Protein AF-A0A068QYF2-F1 (afdb_monomer_lite)

Foldseek 3Di:
DVPVVVVLLVVLLVLLLVLLQLLLQQQQDDDDVLLSLLVSLVLVLCLQPPLVVSLVVLVVSLVVSLVSNQVSNPPGHCALVNLLCVVPDDPVNVVVSVVPTDPVSVVSSVSSVVSSVSNNPNHDHDDPVSSVVSVVSNCCSFQVQLVVVCVVVVVPDPVSNVPGVNSSVVRVVNSVVSVVVNVVVVVVVVVVVPDDPPDDFPADPDPDGDGDDDD

pLDDT: mean 86.35, std 13.21, range [41.22, 98.0]

Organism: NCBI:txid351671

Secondary structure (DSSP, 8-state):
-HHHHHHHHHHHHHHHHHHHHHHHHHTTS---HHHHHHHHHHHHHHHHH-HHHHHHHHHHHHHHHHHHHHHHHHT-S--HHHHHHHHH--HHHHHHHHHTS-HHHHHHHHHHHHHHHHHHT------HHHHHHHHHHHHHHHHHHHHHH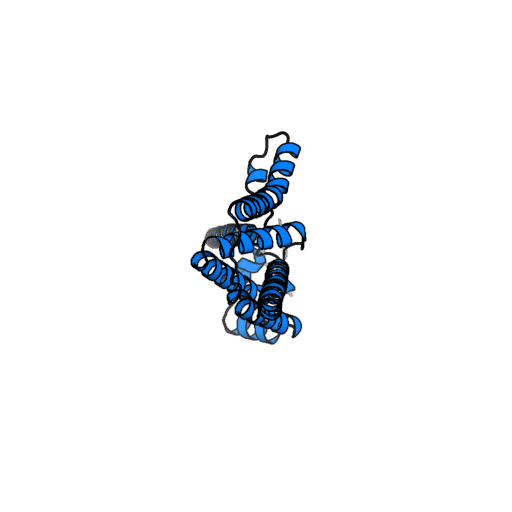HHHTTT--GGGGTS---HHHHHHHHHHHHHHHHHHHHHHHHHHTTSPP--------SSS-------

Structure (mmCIF, N/CA/C/O backbone):
data_AF-A0A068QYF2-F1
#
_entry.id   AF-A0A068QYF2-F1
#
loop_
_atom_site.group_PDB
_atom_site.id
_atom_site.type_symbol
_atom_site.label_atom_id
_atom_site.label_alt_id
_atom_site.label_comp_id
_atom_site.label_asym_id
_atom_site.label_entity_id
_atom_site.label_seq_id
_atom_site.pdbx_PDB_ins_code
_atom_site.Cartn_x
_atom_site.Cartn_y
_atom_site.Cartn_z
_atom_site.occupancy
_atom_site.B_iso_or_equiv
_atom_site.auth_seq_id
_atom_site.auth_comp_id
_atom_site.auth_asym_id
_atom_site.auth_atom_id
_atom_site.pdbx_PDB_model_num
ATOM 1 N N . MET A 1 1 ? -22.421 -12.493 27.082 1.00 49.09 1 MET A N 1
ATOM 2 C CA . MET A 1 1 ? -22.425 -11.817 25.757 1.00 49.09 1 MET A CA 1
ATOM 3 C C . MET A 1 1 ? -21.181 -10.953 25.475 1.00 49.09 1 MET A C 1
ATOM 5 O O . MET A 1 1 ? -20.753 -10.906 24.331 1.00 49.09 1 MET A O 1
ATOM 9 N N . SER A 1 2 ? -20.550 -10.327 26.484 1.00 57.59 2 SER A N 1
ATOM 10 C CA . SER A 1 2 ? -19.373 -9.439 26.318 1.00 57.59 2 SER A CA 1
ATOM 11 C C . SER A 1 2 ? -18.092 -10.120 25.783 1.00 57.59 2 SER A C 1
ATOM 13 O O . SER A 1 2 ? -17.406 -9.562 24.927 1.00 57.59 2 SER A O 1
ATOM 15 N N . TRP A 1 3 ? -17.789 -11.353 26.211 1.00 41.22 3 TRP A N 1
ATOM 16 C CA . TRP A 1 3 ? -16.535 -12.037 25.851 1.00 41.22 3 TRP A CA 1
ATOM 17 C C . TRP A 1 3 ? -16.435 -12.402 24.358 1.00 41.22 3 TRP A C 1
ATOM 19 O O . TRP A 1 3 ? -15.441 -12.075 23.715 1.00 41.22 3 TRP A O 1
ATOM 29 N N . LEU A 1 4 ? -17.494 -12.978 23.772 1.00 52.56 4 LEU A N 1
ATOM 30 C CA . LEU A 1 4 ? -17.539 -13.336 22.344 1.00 52.56 4 LEU A CA 1
ATOM 31 C C . LEU A 1 4 ? -17.456 -12.104 21.426 1.00 52.56 4 LEU A C 1
ATOM 33 O O . LEU A 1 4 ? -16.778 -12.135 20.400 1.00 52.56 4 LEU A O 1
ATOM 37 N N . TYR A 1 5 ? -18.098 -10.995 21.812 1.00 59.47 5 TYR A N 1
ATOM 38 C CA . TYR A 1 5 ? -18.048 -9.743 21.053 1.00 59.47 5 TYR A CA 1
ATOM 39 C C . TYR A 1 5 ? -16.652 -9.103 21.095 1.00 59.47 5 TYR A C 1
ATOM 41 O O . TYR A 1 5 ? -16.130 -8.670 20.066 1.00 59.47 5 TYR A O 1
ATOM 49 N N . LYS A 1 6 ? -16.010 -9.110 22.272 1.00 59.41 6 LYS A N 1
ATOM 50 C CA . LYS A 1 6 ? -14.630 -8.640 22.458 1.00 59.41 6 LYS A CA 1
ATOM 51 C C . LYS A 1 6 ? -13.633 -9.469 21.635 1.00 59.41 6 LYS A C 1
ATOM 53 O O . LYS A 1 6 ? -12.769 -8.889 20.981 1.00 59.41 6 LYS A O 1
ATOM 58 N N . ASN A 1 7 ? -13.796 -10.794 21.602 1.00 69.12 7 ASN A N 1
ATOM 59 C CA . ASN A 1 7 ? -12.914 -11.695 20.853 1.00 69.12 7 ASN A CA 1
ATOM 60 C C . ASN A 1 7 ? -13.057 -11.531 19.328 1.00 69.12 7 ASN A C 1
ATOM 62 O O . ASN A 1 7 ? -12.069 -11.567 18.595 1.00 69.12 7 ASN A O 1
ATOM 66 N N . ARG A 1 8 ? -14.278 -11.262 18.843 1.00 74.88 8 ARG A N 1
ATOM 67 C CA . ARG A 1 8 ? -14.538 -11.003 17.418 1.00 74.88 8 ARG A CA 1
ATOM 68 C C . ARG A 1 8 ? -13.828 -9.745 16.915 1.00 74.88 8 ARG A C 1
ATOM 70 O O . ARG A 1 8 ? -13.231 -9.770 15.842 1.00 74.88 8 ARG A O 1
ATOM 77 N N . ASN A 1 9 ? -13.863 -8.662 17.691 1.00 75.81 9 ASN A N 1
ATOM 78 C CA . ASN A 1 9 ? -13.186 -7.419 17.315 1.00 75.81 9 ASN A CA 1
ATOM 79 C C . ASN A 1 9 ? -11.660 -7.565 17.364 1.00 75.81 9 ASN A C 1
ATOM 81 O O . ASN A 1 9 ? -10.984 -7.067 16.469 1.00 75.81 9 ASN A O 1
ATOM 85 N N . LEU A 1 10 ? -11.128 -8.305 18.345 1.00 84.12 10 LEU A N 1
ATOM 86 C CA . LEU A 1 10 ? -9.700 -8.619 18.418 1.00 84.12 10 LEU A CA 1
ATOM 87 C C . LEU A 1 10 ? -9.224 -9.393 17.180 1.00 84.12 10 LEU A C 1
ATOM 89 O O . LEU A 1 10 ? -8.228 -9.017 16.567 1.00 84.12 10 LEU A O 1
ATOM 93 N N . SER A 1 11 ? -9.976 -10.414 16.765 1.00 88.44 11 SER A N 1
ATOM 94 C CA . SER A 1 11 ? -9.695 -11.158 15.533 1.00 88.44 11 SER A CA 1
ATOM 95 C C . SER A 1 11 ? -9.702 -10.245 14.299 1.00 88.44 11 SER A C 1
ATOM 97 O O . SER A 1 11 ? -8.775 -10.302 13.496 1.00 88.44 11 SER A O 1
ATOM 99 N N . CYS A 1 12 ? -10.671 -9.330 14.183 1.00 91.12 12 CYS A N 1
ATOM 100 C CA . CYS A 1 12 ? -10.722 -8.385 13.062 1.00 91.12 12 CYS A CA 1
ATOM 101 C C . CYS A 1 12 ? -9.543 -7.394 13.055 1.00 91.12 12 CYS A C 1
ATOM 103 O O . CYS A 1 12 ? -9.078 -7.019 11.981 1.00 91.12 12 CYS A O 1
ATOM 105 N N . PHE A 1 13 ? -9.035 -6.980 14.223 1.00 93.69 13 PHE A N 1
ATOM 106 C CA . PHE A 1 13 ? -7.833 -6.142 14.305 1.00 93.69 13 PHE A CA 1
ATOM 107 C C . PHE A 1 13 ? -6.590 -6.872 13.811 1.00 93.69 13 PHE A C 1
ATOM 109 O O . PHE A 1 13 ? -5.822 -6.306 13.038 1.00 93.69 13 PHE A O 1
ATOM 116 N N . ILE A 1 14 ? -6.423 -8.130 14.218 1.00 95.19 14 ILE A N 1
ATOM 117 C CA . ILE A 1 14 ? -5.311 -8.974 13.773 1.00 95.19 14 ILE A CA 1
ATOM 118 C C . ILE A 1 14 ? -5.377 -9.162 12.254 1.00 95.19 14 ILE A C 1
ATOM 120 O O . ILE A 1 14 ? -4.386 -8.940 11.563 1.00 95.19 14 ILE A O 1
ATOM 124 N N . VAL A 1 15 ? -6.558 -9.490 11.724 1.00 96.75 15 VAL A N 1
ATOM 125 C CA . VAL A 1 15 ? -6.792 -9.625 10.279 1.00 96.75 15 VAL A CA 1
ATOM 126 C C . VAL A 1 15 ? -6.436 -8.339 9.533 1.00 96.75 15 VAL A C 1
ATOM 128 O O . VAL A 1 15 ? -5.721 -8.397 8.537 1.00 96.75 15 VAL A O 1
ATOM 131 N N . LEU A 1 16 ? -6.900 -7.180 10.012 1.00 97.19 16 LEU A N 1
ATOM 132 C CA . LEU A 1 16 ? -6.604 -5.894 9.380 1.00 97.19 16 LEU A CA 1
ATOM 133 C C . LEU A 1 16 ? -5.098 -5.595 9.386 1.00 97.19 16 LEU A C 1
ATOM 135 O O . LEU A 1 16 ? -4.570 -5.123 8.383 1.00 97.19 16 LEU A O 1
ATOM 139 N N . PHE A 1 17 ? -4.402 -5.883 10.487 1.00 97.12 17 PHE A N 1
ATOM 140 C CA . PHE A 1 17 ? -2.957 -5.688 10.569 1.00 97.12 17 PHE A CA 1
ATOM 141 C C . PHE A 1 17 ? -2.213 -6.563 9.552 1.00 97.12 17 PHE A C 1
ATOM 143 O O . PHE A 1 17 ? -1.388 -6.052 8.796 1.00 97.12 17 PHE A O 1
ATOM 150 N N . PHE A 1 18 ? -2.542 -7.857 9.480 1.00 97.50 18 PHE A N 1
ATOM 151 C CA . PHE A 1 18 ? -1.934 -8.769 8.507 1.00 97.50 18 PHE A CA 1
ATOM 152 C C . PHE A 1 18 ? -2.253 -8.390 7.059 1.00 97.50 18 PHE A C 1
ATOM 154 O O . PHE A 1 18 ? -1.376 -8.490 6.206 1.00 97.50 18 PHE A O 1
ATOM 161 N N . LEU A 1 19 ? -3.467 -7.911 6.780 1.00 98.00 19 LEU A N 1
ATOM 162 C CA . LEU A 1 19 ? -3.834 -7.410 5.457 1.00 98.00 19 LEU A CA 1
ATOM 163 C C . LEU A 1 19 ? -2.932 -6.244 5.035 1.00 98.00 19 LEU A C 1
ATOM 165 O O . LEU A 1 19 ? -2.332 -6.290 3.967 1.00 98.00 19 LEU A O 1
ATOM 169 N N . ILE A 1 20 ? -2.799 -5.226 5.888 1.00 97.19 20 ILE A N 1
ATOM 170 C CA . ILE A 1 20 ? -1.974 -4.042 5.601 1.00 97.19 20 ILE A CA 1
ATOM 171 C C . ILE A 1 20 ? -0.501 -4.429 5.460 1.00 97.19 20 ILE A C 1
ATOM 173 O O . ILE A 1 20 ? 0.179 -3.946 4.556 1.00 97.19 20 ILE A O 1
ATOM 177 N N . PHE A 1 21 ? -0.020 -5.337 6.311 1.00 97.12 21 PHE A N 1
ATOM 178 C CA . PHE A 1 21 ? 1.328 -5.888 6.224 1.00 97.12 21 PHE A CA 1
ATOM 179 C C . PHE A 1 21 ? 1.585 -6.578 4.875 1.00 97.12 21 PHE A C 1
ATOM 181 O O . PHE A 1 21 ? 2.616 -6.332 4.246 1.00 97.12 21 PHE A O 1
ATOM 188 N N . LEU A 1 22 ? 0.654 -7.420 4.411 1.00 96.88 22 LEU A N 1
ATOM 189 C CA . LEU A 1 22 ? 0.779 -8.086 3.114 1.00 96.88 22 LEU A CA 1
ATOM 190 C C . LEU A 1 22 ? 0.730 -7.093 1.960 1.00 96.88 22 LEU A C 1
A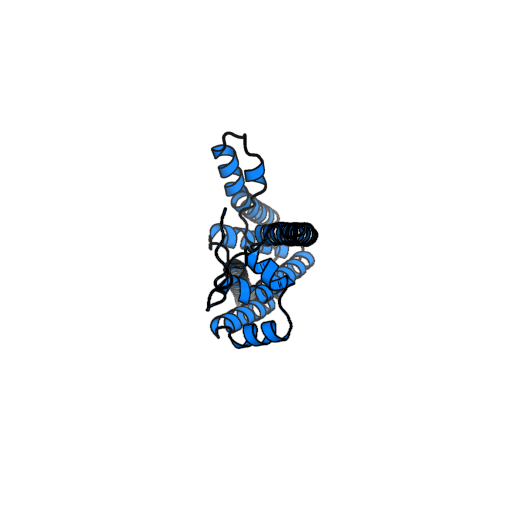TOM 192 O O . LEU A 1 22 ? 1.560 -7.205 1.063 1.00 96.88 22 LEU A O 1
ATOM 196 N N . ILE A 1 23 ? -0.177 -6.112 1.996 1.00 96.75 23 ILE A N 1
ATOM 197 C CA . ILE A 1 23 ? -0.245 -5.060 0.974 1.00 96.75 23 ILE A CA 1
ATOM 198 C C . ILE A 1 23 ? 1.103 -4.338 0.892 1.00 96.75 23 ILE A C 1
ATOM 200 O O . ILE A 1 23 ? 1.693 -4.302 -0.180 1.00 96.75 23 ILE A O 1
ATOM 204 N N . HIS A 1 24 ? 1.656 -3.871 2.016 1.00 95.19 24 HIS A N 1
ATOM 205 C CA . HIS A 1 24 ? 2.969 -3.214 2.051 1.00 95.19 24 HIS A CA 1
ATOM 206 C C . HIS A 1 24 ? 4.077 -4.055 1.412 1.00 95.19 24 HIS A C 1
ATOM 208 O O . HIS A 1 24 ? 4.878 -3.537 0.635 1.00 95.19 24 HIS A O 1
ATOM 214 N N . LYS A 1 25 ? 4.121 -5.352 1.734 1.00 94.12 25 LYS A N 1
ATOM 215 C CA . LYS A 1 25 ? 5.091 -6.281 1.149 1.00 94.12 25 LYS A CA 1
ATOM 216 C C . LYS A 1 25 ? 4.886 -6.425 -0.363 1.00 94.12 25 LYS A C 1
ATOM 218 O O . LYS A 1 25 ? 5.857 -6.438 -1.109 1.00 94.12 25 LYS A O 1
ATOM 223 N N . CYS A 1 26 ? 3.636 -6.526 -0.808 1.00 95.31 26 CYS A N 1
ATOM 224 C CA . CYS A 1 26 ? 3.287 -6.751 -2.209 1.00 95.31 26 CYS A CA 1
ATOM 225 C C . CYS A 1 26 ? 3.417 -5.506 -3.082 1.00 95.31 26 CYS A C 1
ATOM 227 O O . CYS A 1 26 ? 3.469 -5.656 -4.291 1.00 95.31 26 CYS A O 1
ATOM 229 N N . LEU A 1 27 ? 3.506 -4.303 -2.512 1.00 94.75 27 LEU A N 1
ATOM 230 C CA . LEU A 1 27 ? 3.830 -3.090 -3.271 1.00 94.75 27 LEU A CA 1
ATOM 231 C C . LEU A 1 27 ? 5.315 -3.019 -3.678 1.00 94.75 27 LEU A C 1
ATOM 233 O O . LEU A 1 27 ? 5.691 -2.128 -4.431 1.00 94.75 27 LEU A O 1
ATOM 237 N N . GLY A 1 28 ? 6.162 -3.940 -3.200 1.00 92.50 28 GLY A N 1
ATOM 238 C CA . GLY A 1 28 ? 7.551 -4.070 -3.651 1.00 92.50 28 GLY A CA 1
ATOM 239 C C . GLY A 1 28 ? 8.536 -3.068 -3.037 1.00 92.50 28 GLY A C 1
ATOM 240 O O . GLY A 1 28 ? 9.690 -2.994 -3.457 1.00 92.50 28 GLY A O 1
ATOM 241 N N . TYR A 1 29 ? 8.106 -2.310 -2.025 1.00 91.25 29 TYR A N 1
ATOM 242 C CA . TYR A 1 29 ? 8.962 -1.400 -1.259 1.00 91.25 29 TYR A CA 1
ATOM 243 C C . TYR A 1 29 ? 9.659 -2.106 -0.093 1.00 91.25 29 TYR A C 1
ATOM 245 O O . TYR A 1 29 ? 9.224 -3.152 0.394 1.00 91.25 29 TYR A O 1
ATOM 253 N N . GLN A 1 30 ? 10.714 -1.479 0.437 1.00 89.38 30 GLN A N 1
ATOM 254 C CA . GLN A 1 30 ? 11.340 -1.941 1.672 1.00 89.38 30 GLN A CA 1
ATOM 255 C C . GLN A 1 30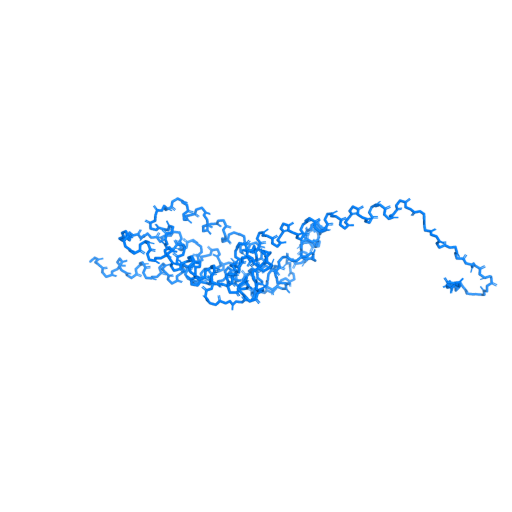 ? 10.329 -1.908 2.828 1.00 89.38 30 GLN A C 1
ATOM 257 O O . GLN A 1 30 ? 9.818 -0.851 3.206 1.00 89.38 30 GLN A O 1
ATOM 262 N N . LEU A 1 31 ? 10.083 -3.072 3.428 1.00 88.94 31 LEU A N 1
ATOM 263 C CA . LEU A 1 31 ? 9.140 -3.214 4.528 1.00 88.94 31 LEU A CA 1
ATOM 264 C C . LEU A 1 31 ? 9.656 -2.497 5.783 1.00 88.94 31 LEU A C 1
ATOM 266 O O . LEU A 1 31 ? 10.583 -2.961 6.448 1.00 88.94 31 LEU A O 1
ATOM 270 N N . LYS A 1 32 ? 9.010 -1.388 6.146 1.00 90.06 32 LYS A N 1
ATOM 271 C CA . LYS A 1 32 ? 9.239 -0.694 7.418 1.00 90.06 32 LYS A CA 1
ATOM 272 C C . LYS A 1 32 ? 7.977 -0.775 8.266 1.00 90.06 32 LYS A C 1
ATOM 274 O O . LYS A 1 32 ? 6.944 -0.213 7.907 1.00 90.06 32 LYS A O 1
ATOM 279 N N . LEU A 1 33 ? 8.068 -1.440 9.420 1.00 90.75 33 LEU A N 1
ATOM 280 C CA . LEU A 1 33 ? 6.915 -1.656 10.305 1.00 90.75 33 LEU A CA 1
ATOM 281 C C . LEU A 1 33 ? 6.259 -0.351 10.765 1.00 90.75 33 LEU A C 1
ATOM 283 O O . LEU A 1 33 ? 5.053 -0.327 10.979 1.00 90.75 33 LEU A O 1
ATOM 287 N N . ILE A 1 34 ? 7.019 0.744 10.870 1.00 90.19 34 ILE A N 1
ATOM 288 C CA . ILE A 1 34 ? 6.469 2.057 11.227 1.00 90.19 34 ILE A CA 1
ATOM 289 C C . ILE A 1 34 ? 5.373 2.516 10.252 1.00 90.19 34 ILE A C 1
ATOM 291 O O . ILE A 1 34 ? 4.362 3.054 10.696 1.00 90.19 34 ILE A O 1
ATOM 295 N N . TYR A 1 35 ? 5.523 2.244 8.951 1.00 91.00 35 TYR A N 1
ATOM 296 C CA . TYR A 1 35 ? 4.515 2.582 7.942 1.00 91.00 35 TYR A CA 1
ATOM 297 C C . TYR A 1 35 ? 3.320 1.631 8.002 1.00 91.00 35 TYR A C 1
ATOM 299 O O . TYR A 1 35 ? 2.183 2.086 7.938 1.00 91.00 35 TYR A O 1
ATOM 307 N N . VAL A 1 36 ? 3.558 0.345 8.287 1.00 94.25 36 VAL A N 1
ATOM 308 C CA . VAL A 1 36 ? 2.481 -0.633 8.521 1.00 94.25 36 VAL A CA 1
ATOM 309 C C . VAL A 1 36 ? 1.614 -0.206 9.710 1.00 94.25 36 VAL A C 1
ATOM 311 O O . VAL A 1 36 ? 0.389 -0.182 9.610 1.00 94.25 36 VAL A O 1
ATOM 314 N N . PHE A 1 37 ? 2.231 0.185 10.831 1.00 94.25 37 PHE A N 1
ATOM 315 C CA . PHE A 1 37 ? 1.510 0.696 12.002 1.00 94.25 37 PHE A CA 1
ATOM 316 C C . PHE A 1 37 ? 0.800 2.022 11.718 1.00 94.25 37 PHE A C 1
ATOM 318 O O . PHE A 1 37 ? -0.308 2.232 12.214 1.00 94.25 37 PHE A O 1
ATOM 325 N N . SER A 1 38 ? 1.408 2.894 10.913 1.00 93.56 38 SER A N 1
ATOM 326 C CA . SER A 1 38 ? 0.806 4.154 10.478 1.00 93.56 38 SER A CA 1
ATOM 327 C C . SER A 1 38 ? -0.480 3.918 9.683 1.00 93.56 38 SER A C 1
ATOM 329 O O . SER A 1 38 ? -1.552 4.380 10.083 1.00 93.56 38 SER A O 1
ATOM 331 N N . ALA A 1 39 ? -0.402 3.114 8.620 1.00 94.69 39 ALA A N 1
ATOM 332 C CA . ALA A 1 39 ? -1.548 2.734 7.805 1.00 94.69 39 ALA A CA 1
ATOM 333 C C . ALA A 1 39 ? -2.607 2.002 8.642 1.00 94.69 39 ALA A C 1
ATOM 335 O O . ALA A 1 39 ? -3.796 2.302 8.545 1.00 94.69 39 ALA A O 1
ATOM 336 N N . PHE A 1 40 ? -2.196 1.108 9.545 1.00 96.00 40 PHE A N 1
ATOM 337 C CA . PHE A 1 40 ? -3.112 0.443 10.471 1.00 96.00 40 PHE A CA 1
ATOM 338 C C . PHE A 1 40 ? -3.879 1.440 11.349 1.00 96.00 40 PHE A C 1
ATOM 340 O O . PHE A 1 40 ? -5.109 1.378 11.420 1.00 96.00 40 PHE A O 1
ATOM 347 N N . ALA A 1 41 ? -3.191 2.405 11.962 1.00 95.31 41 ALA A N 1
ATOM 348 C CA . ALA A 1 41 ? -3.829 3.450 12.759 1.00 95.31 41 ALA A CA 1
ATOM 349 C C . ALA A 1 41 ? -4.784 4.319 11.925 1.00 95.31 41 ALA A C 1
ATOM 351 O O . ALA A 1 41 ? -5.875 4.653 12.397 1.00 95.31 41 ALA A O 1
ATOM 352 N N . PHE A 1 42 ? -4.423 4.621 10.677 1.00 95.62 42 PHE A N 1
ATOM 353 C CA . PHE A 1 42 ? -5.279 5.344 9.739 1.00 95.62 42 PHE A CA 1
ATOM 354 C C . PHE A 1 42 ? -6.560 4.577 9.405 1.00 95.62 42 PHE A C 1
ATOM 356 O O . PHE A 1 42 ? -7.658 5.122 9.523 1.00 95.62 42 PHE A O 1
ATOM 363 N N . PHE A 1 43 ? -6.457 3.292 9.069 1.00 95.88 43 PHE A N 1
ATOM 364 C CA . PHE A 1 43 ? -7.625 2.462 8.779 1.00 95.88 43 PHE A CA 1
ATOM 365 C C . PHE A 1 43 ? -8.535 2.283 9.997 1.00 95.88 43 PHE A C 1
ATOM 367 O O . PHE A 1 43 ? -9.758 2.300 9.850 1.00 95.88 43 PHE A O 1
ATOM 374 N N . LEU A 1 44 ? -7.976 2.183 11.207 1.00 95.50 44 LEU A N 1
ATOM 375 C CA . LEU A 1 44 ? -8.764 2.215 12.441 1.00 95.50 44 LEU A CA 1
ATOM 376 C C . LEU A 1 44 ? -9.462 3.564 12.638 1.00 95.50 44 LEU A C 1
ATOM 378 O O . LEU A 1 44 ? -10.646 3.613 12.975 1.00 95.50 44 LEU A O 1
ATOM 382 N N . PHE A 1 45 ? -8.765 4.672 12.402 1.00 95.75 45 PHE A N 1
ATOM 383 C CA . PHE A 1 45 ? -9.371 5.998 12.465 1.00 95.75 45 PHE A CA 1
ATOM 384 C C . PHE A 1 45 ? -10.545 6.128 11.481 1.00 95.75 45 PHE A C 1
ATOM 386 O O . PHE A 1 45 ? -11.626 6.587 11.869 1.00 95.75 45 PHE A O 1
ATOM 393 N N . LEU A 1 46 ? -10.373 5.666 10.240 1.00 95.69 46 LEU A N 1
ATOM 394 C CA . LEU A 1 46 ? -11.423 5.660 9.224 1.00 95.69 46 LEU A CA 1
ATOM 395 C C . LEU A 1 46 ? -12.599 4.773 9.627 1.00 95.69 46 LEU A C 1
ATOM 397 O O . LEU A 1 46 ? -13.739 5.230 9.574 1.00 95.69 46 LEU A O 1
ATOM 401 N N . ALA A 1 47 ? -12.343 3.546 10.087 1.00 94.62 47 ALA A N 1
ATOM 402 C CA . ALA A 1 47 ? -13.390 2.619 10.512 1.00 94.62 47 ALA A CA 1
ATOM 403 C C . ALA A 1 47 ? -14.245 3.193 11.654 1.00 94.62 47 ALA A C 1
ATOM 405 O O . ALA A 1 47 ? -15.455 2.978 11.675 1.00 94.62 47 ALA A O 1
ATOM 406 N N . ALA A 1 48 ? -13.639 3.964 12.563 1.00 93.12 48 ALA A N 1
ATOM 407 C CA . ALA A 1 48 ? -14.341 4.629 13.659 1.00 93.12 48 ALA A CA 1
ATOM 408 C C . ALA A 1 48 ? -15.021 5.955 13.266 1.00 93.12 48 ALA A C 1
ATOM 410 O O . ALA A 1 48 ? -15.847 6.466 14.031 1.00 93.12 48 ALA A O 1
ATOM 411 N N . THR A 1 49 ? -14.651 6.559 12.136 1.00 93.56 49 THR A N 1
ATOM 412 C CA . THR A 1 49 ? -15.150 7.876 11.699 1.00 93.56 49 THR A CA 1
ATOM 413 C C . THR A 1 49 ? -16.217 7.743 10.623 1.00 93.56 49 THR A C 1
ATOM 415 O O . THR A 1 49 ? -17.316 8.263 10.786 1.00 93.56 49 THR A O 1
ATOM 418 N N . SER A 1 50 ? -15.919 7.020 9.546 1.00 94.94 50 SER A N 1
ATOM 419 C CA . SER A 1 50 ? -16.834 6.782 8.436 1.00 94.94 50 SER A CA 1
ATOM 420 C C . SER A 1 50 ? -16.626 5.380 7.879 1.00 94.94 50 SER A C 1
ATOM 422 O O . SER A 1 50 ? -15.684 5.110 7.131 1.00 94.94 50 SER A O 1
ATOM 424 N N . LYS A 1 51 ? -17.566 4.484 8.200 1.00 93.31 51 LYS A N 1
ATOM 425 C CA . LYS A 1 51 ? -17.527 3.097 7.727 1.00 93.31 51 LYS A CA 1
ATOM 426 C C . LYS A 1 51 ? -17.534 3.007 6.196 1.00 93.31 51 LYS A C 1
ATOM 428 O O . LYS A 1 51 ? -16.881 2.128 5.650 1.00 93.31 51 LYS A O 1
ATOM 433 N N . ARG A 1 52 ? -18.217 3.927 5.502 1.00 95.56 52 ARG A N 1
ATOM 434 C CA . ARG A 1 52 ? -18.266 3.963 4.028 1.00 95.56 52 ARG A CA 1
ATOM 435 C C . ARG A 1 52 ? -16.889 4.236 3.419 1.00 95.56 52 ARG A C 1
ATOM 437 O O . ARG A 1 52 ? -16.460 3.484 2.553 1.00 95.56 52 ARG A O 1
ATOM 444 N N . ILE A 1 53 ? -16.187 5.259 3.918 1.00 96.56 53 ILE A N 1
ATOM 445 C CA . ILE A 1 53 ? -14.840 5.619 3.440 1.00 96.56 53 ILE A CA 1
ATOM 446 C C . ILE A 1 53 ? -13.852 4.495 3.749 1.00 96.56 53 ILE A C 1
ATOM 448 O O . ILE A 1 53 ? -13.075 4.108 2.881 1.00 96.56 53 ILE A O 1
ATOM 452 N N . TYR A 1 54 ? -13.928 3.929 4.958 1.00 96.81 54 TYR A N 1
ATOM 453 C CA . TYR A 1 54 ? -13.130 2.764 5.334 1.00 96.81 54 TYR A CA 1
ATOM 454 C C . TYR A 1 54 ? -13.300 1.606 4.346 1.00 96.81 54 TYR A C 1
ATOM 456 O O . TYR A 1 54 ? -12.307 1.088 3.854 1.00 96.81 54 TYR A O 1
ATOM 464 N N . LEU A 1 55 ? -14.543 1.211 4.043 1.00 96.81 55 LEU A N 1
ATOM 465 C CA . LEU A 1 55 ? -14.812 0.092 3.138 1.00 96.81 55 LEU A CA 1
ATOM 466 C C . LEU A 1 55 ? -14.287 0.371 1.729 1.00 96.81 55 LEU A C 1
ATOM 468 O O . LEU A 1 55 ? -13.617 -0.485 1.161 1.00 96.81 55 LEU A O 1
ATOM 472 N N . PHE A 1 56 ? -14.554 1.563 1.192 1.00 97.75 56 PHE A N 1
ATOM 473 C CA . PHE A 1 56 ? -14.095 1.946 -0.141 1.00 97.75 56 PHE A CA 1
ATOM 474 C C . PHE A 1 56 ? -12.567 1.884 -0.252 1.00 97.75 56 PHE A C 1
ATOM 476 O O . PHE A 1 56 ? -12.048 1.178 -1.113 1.00 97.75 56 PHE A O 1
ATOM 483 N N . LEU A 1 57 ? -11.849 2.558 0.653 1.00 96.94 57 LEU A N 1
ATOM 484 C CA . LEU A 1 57 ? -10.386 2.591 0.621 1.00 96.94 57 LEU A CA 1
ATOM 485 C C . LEU A 1 57 ? -9.767 1.220 0.885 1.00 96.94 57 LEU A C 1
ATOM 487 O O . LEU A 1 57 ? -8.784 0.869 0.240 1.00 96.94 57 LEU A O 1
ATOM 491 N N . LEU A 1 58 ? -10.341 0.434 1.801 1.00 97.56 58 LEU A N 1
ATOM 492 C CA . LEU A 1 58 ? -9.842 -0.903 2.113 1.00 97.56 58 LEU A CA 1
ATOM 493 C C . LEU A 1 58 ? -9.955 -1.828 0.900 1.00 97.56 58 LEU A C 1
ATOM 495 O O . LEU A 1 58 ? -8.988 -2.507 0.569 1.00 97.56 58 LEU A O 1
ATOM 499 N N . VAL A 1 59 ? -11.118 -1.845 0.239 1.00 98.00 59 VAL A N 1
ATOM 500 C CA . VAL A 1 59 ? -11.337 -2.660 -0.963 1.00 98.00 59 VAL A CA 1
ATOM 501 C C . VAL A 1 59 ? -10.427 -2.190 -2.087 1.00 98.00 59 VAL A C 1
ATOM 503 O O . VAL A 1 59 ? -9.730 -3.008 -2.675 1.00 98.00 59 VAL A O 1
ATOM 506 N N . PHE A 1 60 ? -10.376 -0.882 -2.342 1.00 97.69 60 PHE A N 1
ATOM 507 C CA . PHE A 1 60 ? -9.535 -0.314 -3.391 1.00 97.69 60 PHE A CA 1
ATOM 508 C C . PHE A 1 60 ? -8.055 -0.687 -3.207 1.00 97.69 60 PHE A C 1
ATOM 510 O O . PHE A 1 60 ? -7.457 -1.268 -4.109 1.00 97.69 60 PHE A O 1
ATOM 517 N N . LEU A 1 61 ? -7.479 -0.445 -2.024 1.00 96.81 61 LEU A N 1
ATOM 518 C CA . LEU A 1 61 ? -6.072 -0.763 -1.755 1.00 96.81 61 LEU A CA 1
ATOM 519 C C . LEU A 1 61 ? -5.793 -2.269 -1.726 1.00 96.81 61 LEU A C 1
ATOM 521 O O . LEU A 1 61 ? -4.725 -2.695 -2.157 1.00 96.81 61 LEU A O 1
ATOM 525 N N . SER A 1 62 ? -6.745 -3.087 -1.272 1.00 97.62 62 SER A N 1
ATOM 526 C CA . SER A 1 62 ? -6.597 -4.547 -1.312 1.00 97.62 62 SER A CA 1
ATOM 527 C C . SER A 1 62 ? -6.611 -5.076 -2.745 1.00 97.62 62 SER A C 1
ATOM 529 O O . SER A 1 62 ? -5.822 -5.959 -3.065 1.00 97.62 62 SER A O 1
ATOM 531 N N . LEU A 1 63 ? -7.460 -4.526 -3.621 1.00 97.56 63 LEU A N 1
ATOM 532 C CA . LEU A 1 63 ? -7.483 -4.883 -5.041 1.00 97.56 63 LEU A CA 1
ATOM 533 C C . LEU A 1 63 ? -6.189 -4.466 -5.739 1.00 97.56 63 LEU A C 1
ATOM 535 O O . LEU A 1 63 ? -5.616 -5.276 -6.460 1.00 97.56 63 LEU A O 1
ATOM 539 N N . VAL A 1 64 ? -5.697 -3.251 -5.483 1.00 96.88 64 VAL A N 1
ATOM 540 C CA . VAL A 1 64 ? -4.396 -2.796 -5.999 1.00 96.88 64 VAL A CA 1
ATOM 541 C C . VAL A 1 64 ? -3.277 -3.721 -5.522 1.00 96.88 64 VAL A C 1
ATOM 543 O O . VAL A 1 64 ? -2.525 -4.236 -6.344 1.00 96.88 64 VAL A O 1
ATOM 546 N N . GLY A 1 65 ? -3.205 -4.003 -4.218 1.00 96.25 65 GLY A N 1
ATOM 547 C CA . GLY A 1 65 ? -2.202 -4.908 -3.654 1.00 96.25 65 GLY A CA 1
ATOM 548 C C . GLY A 1 65 ? -2.277 -6.316 -4.248 1.00 96.25 65 GLY A C 1
ATOM 549 O O . GLY A 1 65 ? -1.249 -6.887 -4.595 1.00 96.25 65 GLY A O 1
ATOM 550 N N . MET A 1 66 ? -3.483 -6.858 -4.427 1.00 96.69 66 MET A N 1
ATOM 551 C CA . MET A 1 66 ? -3.713 -8.173 -5.031 1.00 96.69 66 MET A CA 1
ATOM 552 C C . MET A 1 66 ? -3.276 -8.218 -6.501 1.00 96.69 66 MET A C 1
ATOM 554 O O . MET A 1 66 ? -2.534 -9.120 -6.882 1.00 96.69 66 MET A O 1
ATOM 558 N N . LEU A 1 67 ? -3.702 -7.251 -7.319 1.00 95.06 67 LEU A N 1
ATOM 559 C CA . LEU A 1 67 ? -3.368 -7.195 -8.748 1.00 95.06 67 LEU A CA 1
ATOM 560 C C . LEU A 1 67 ? -1.878 -6.939 -8.980 1.00 95.06 67 LEU A C 1
ATOM 562 O O . LEU A 1 67 ? -1.301 -7.480 -9.919 1.00 95.06 67 LEU A O 1
ATOM 566 N N . TYR A 1 68 ? -1.250 -6.148 -8.111 1.00 95.81 68 TYR A N 1
ATOM 567 C CA . TYR A 1 68 ? 0.170 -5.835 -8.208 1.00 95.81 68 TYR A CA 1
ATOM 568 C C . TYR A 1 68 ? 1.073 -6.903 -7.571 1.00 95.81 68 TYR A C 1
ATOM 570 O O . TYR A 1 68 ? 2.256 -6.947 -7.883 1.00 95.81 68 TYR A O 1
ATOM 578 N N . THR A 1 69 ? 0.540 -7.814 -6.745 1.00 95.94 69 THR A N 1
ATOM 579 C CA . THR A 1 69 ? 1.295 -8.905 -6.089 1.00 95.94 69 THR A CA 1
ATOM 580 C C . THR A 1 69 ? 2.289 -9.634 -7.008 1.00 95.94 69 THR A C 1
ATOM 582 O O . THR A 1 69 ? 3.446 -9.775 -6.603 1.00 95.94 69 THR A O 1
ATOM 585 N N . PRO A 1 70 ? 1.921 -10.101 -8.221 1.00 94.25 70 PRO A N 1
ATOM 586 C CA . PRO A 1 70 ? 2.879 -10.776 -9.094 1.00 94.25 70 PRO A CA 1
ATOM 587 C C . PRO A 1 70 ? 4.048 -9.887 -9.499 1.00 94.25 70 PRO A C 1
ATOM 589 O O . PRO A 1 70 ? 5.167 -10.374 -9.601 1.00 94.25 70 PRO A O 1
ATOM 592 N N . ILE A 1 71 ? 3.820 -8.595 -9.695 1.00 94.25 71 ILE A N 1
ATOM 593 C CA . ILE A 1 71 ? 4.865 -7.664 -10.111 1.00 94.25 71 ILE A CA 1
ATOM 594 C C . ILE A 1 71 ? 5.698 -7.261 -8.898 1.00 94.25 71 ILE A C 1
ATOM 596 O O . ILE A 1 71 ? 6.915 -7.391 -8.915 1.00 94.25 71 ILE A O 1
ATOM 600 N N . GLY A 1 72 ? 5.055 -6.873 -7.800 1.00 94.38 72 GLY A N 1
ATOM 601 C CA . GLY A 1 72 ? 5.746 -6.387 -6.616 1.00 94.38 72 GLY A CA 1
ATOM 602 C C . GLY A 1 72 ? 6.610 -7.420 -5.903 1.00 94.38 72 GLY A C 1
ATOM 603 O O . GLY A 1 72 ? 7.637 -7.055 -5.338 1.00 94.38 72 GLY A O 1
ATOM 604 N N . LEU A 1 73 ? 6.250 -8.707 -5.957 1.00 94.06 73 LEU A N 1
ATOM 605 C CA . LEU A 1 73 ? 7.080 -9.770 -5.379 1.00 94.06 73 LEU A CA 1
ATOM 606 C C . LEU A 1 73 ? 8.264 -10.182 -6.266 1.00 94.06 73 LEU A C 1
ATOM 608 O O . LEU A 1 73 ? 9.260 -10.651 -5.722 1.00 94.06 73 LEU A O 1
ATOM 612 N N . ASN A 1 74 ? 8.166 -10.028 -7.590 1.00 91.44 74 ASN A N 1
ATOM 613 C CA . ASN A 1 74 ? 9.214 -10.456 -8.527 1.00 91.44 74 ASN A CA 1
ATOM 614 C C . ASN A 1 74 ? 10.130 -9.306 -8.977 1.00 91.44 74 ASN A C 1
ATOM 616 O O . ASN A 1 74 ? 11.328 -9.511 -9.144 1.00 91.44 74 ASN A O 1
ATOM 620 N N . TYR A 1 75 ? 9.578 -8.104 -9.148 1.00 90.38 75 TYR A N 1
ATOM 621 C CA . TYR A 1 75 ? 10.257 -6.943 -9.736 1.00 90.38 75 TYR A CA 1
ATOM 622 C C . TYR A 1 75 ? 10.332 -5.735 -8.793 1.00 90.38 75 TYR A C 1
ATOM 624 O O . TYR A 1 75 ? 11.148 -4.844 -9.007 1.00 90.38 75 TYR A O 1
ATOM 632 N N . GLY A 1 76 ? 9.540 -5.713 -7.718 1.00 92.81 76 GLY A N 1
ATOM 633 C CA . GLY A 1 76 ? 9.565 -4.636 -6.729 1.00 92.81 76 GLY A CA 1
ATOM 634 C C . GLY A 1 76 ? 8.603 -3.487 -7.046 1.00 92.81 76 GLY A C 1
ATOM 635 O O . GLY A 1 76 ? 7.506 -3.691 -7.562 1.00 92.81 76 GLY A O 1
ATOM 636 N N . TYR A 1 77 ? 8.962 -2.275 -6.633 1.00 93.12 77 TYR A N 1
ATOM 637 C CA . TYR A 1 77 ? 8.118 -1.084 -6.777 1.00 93.12 77 TYR A CA 1
ATOM 638 C C . TYR A 1 77 ? 7.913 -0.691 -8.261 1.00 93.12 77 TYR A C 1
ATOM 640 O O . TYR A 1 77 ? 8.704 -1.106 -9.108 1.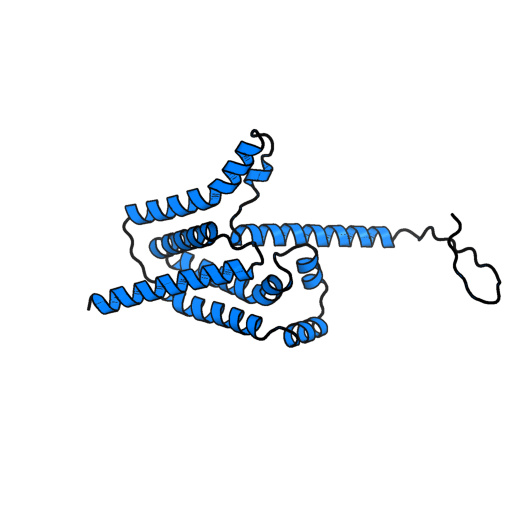00 93.12 77 TYR A O 1
ATOM 648 N N . PRO A 1 78 ? 6.857 0.075 -8.604 1.00 94.06 78 PRO A N 1
ATOM 649 C CA . PRO A 1 78 ? 6.470 0.338 -9.995 1.00 94.06 78 PRO A CA 1
ATOM 650 C C . PRO A 1 78 ? 7.392 1.361 -10.679 1.00 94.06 78 PRO A C 1
ATOM 652 O O . PRO A 1 78 ? 7.074 2.548 -10.801 1.00 94.06 78 PRO A O 1
ATOM 655 N N . ASP A 1 79 ? 8.549 0.890 -11.132 1.00 93.50 79 ASP A N 1
ATOM 656 C CA . ASP A 1 79 ? 9.525 1.664 -11.893 1.00 93.50 79 ASP A CA 1
ATOM 657 C C . ASP A 1 79 ? 9.186 1.734 -13.399 1.00 93.50 79 ASP A C 1
ATOM 659 O O . ASP A 1 79 ? 8.173 1.212 -13.878 1.00 93.50 79 ASP A O 1
ATOM 663 N N . VAL A 1 80 ? 10.048 2.406 -14.167 1.00 93.19 80 VAL A N 1
ATOM 664 C CA . VAL A 1 80 ? 9.900 2.573 -15.624 1.00 93.19 80 VAL A CA 1
ATOM 665 C C . VAL A 1 80 ? 9.842 1.221 -16.338 1.00 93.19 80 VAL A C 1
ATOM 667 O O . VAL A 1 80 ? 9.079 1.072 -17.290 1.00 93.19 80 VAL A O 1
ATOM 670 N N . ASN A 1 81 ? 10.601 0.228 -15.867 1.00 92.25 81 ASN A N 1
ATOM 671 C CA . ASN A 1 81 ? 10.647 -1.095 -16.481 1.00 92.25 81 ASN A CA 1
ATOM 672 C C . ASN A 1 81 ? 9.355 -1.868 -16.216 1.00 92.25 81 ASN A C 1
ATOM 674 O O . ASN A 1 81 ? 8.791 -2.446 -17.144 1.00 92.25 81 ASN A O 1
ATOM 678 N N . ALA A 1 82 ? 8.853 -1.846 -14.979 1.00 92.56 82 ALA A N 1
ATOM 679 C CA . ALA A 1 82 ? 7.606 -2.498 -14.598 1.00 92.56 82 ALA A CA 1
ATOM 680 C C . ALA A 1 82 ? 6.407 -1.888 -15.340 1.00 92.56 82 ALA A C 1
ATOM 682 O O . ALA A 1 82 ? 5.601 -2.614 -15.924 1.00 92.56 82 ALA A O 1
ATOM 683 N N . VAL A 1 83 ? 6.310 -0.554 -15.372 1.00 93.31 83 VAL A N 1
ATOM 684 C CA . VAL A 1 83 ? 5.225 0.150 -16.075 1.00 93.31 83 VAL A CA 1
ATOM 685 C C . VAL A 1 83 ? 5.347 -0.006 -17.591 1.00 93.31 83 VAL A C 1
ATOM 687 O O . VAL A 1 83 ? 4.345 -0.258 -18.256 1.00 93.31 83 VAL A O 1
ATOM 690 N N . GLY A 1 84 ? 6.556 0.093 -18.147 1.00 91.94 84 GLY A N 1
ATOM 691 C CA . GLY A 1 84 ? 6.801 -0.117 -19.574 1.00 91.94 84 GLY A CA 1
ATOM 692 C C . GLY A 1 84 ? 6.435 -1.533 -20.012 1.00 91.94 84 GLY A C 1
ATOM 693 O O . GLY A 1 84 ? 5.696 -1.698 -20.979 1.00 91.94 84 GLY A O 1
ATOM 694 N N . SER A 1 85 ? 6.860 -2.545 -19.251 1.00 91.56 85 SER A N 1
ATOM 695 C CA . SER A 1 85 ? 6.506 -3.944 -19.517 1.00 91.56 85 SER A CA 1
ATOM 696 C C . SER A 1 85 ? 4.991 -4.116 -19.543 1.00 91.56 85 SER A C 1
ATOM 698 O O . SER A 1 85 ? 4.460 -4.649 -20.508 1.00 91.56 85 SER A O 1
ATOM 700 N N . LEU A 1 86 ? 4.271 -3.579 -18.552 1.00 90.88 86 LEU A N 1
ATOM 701 C CA . LEU A 1 86 ? 2.806 -3.633 -18.517 1.00 90.88 86 LEU A CA 1
ATOM 702 C C . LEU A 1 86 ? 2.128 -3.004 -19.745 1.00 90.88 86 LEU A C 1
ATOM 704 O O . LEU A 1 86 ? 1.117 -3.524 -20.204 1.00 90.88 86 LEU A O 1
ATOM 708 N N . ILE A 1 87 ? 2.656 -1.890 -20.258 1.00 91.00 87 ILE A N 1
ATOM 709 C CA . ILE A 1 87 ? 2.078 -1.171 -21.405 1.00 91.00 87 ILE A CA 1
ATOM 710 C C . ILE A 1 87 ? 2.310 -1.921 -22.721 1.00 91.00 87 ILE A C 1
ATOM 712 O O . ILE A 1 87 ? 1.430 -1.917 -23.580 1.00 91.00 87 ILE A O 1
ATOM 716 N N . TYR A 1 88 ? 3.483 -2.536 -22.890 1.00 90.31 88 TYR A N 1
ATOM 717 C CA . TYR A 1 88 ? 3.899 -3.139 -24.161 1.00 90.31 88 TYR A CA 1
ATOM 718 C C . TYR A 1 88 ? 3.713 -4.663 -24.233 1.00 90.31 88 TYR A C 1
ATOM 720 O O . TYR A 1 88 ? 3.940 -5.241 -25.293 1.00 90.31 88 TYR A O 1
ATOM 728 N N . THR A 1 89 ? 3.280 -5.308 -23.147 1.00 92.44 89 THR A N 1
ATOM 729 C CA . THR A 1 89 ? 3.017 -6.757 -23.111 1.00 92.44 89 THR A CA 1
ATOM 730 C C . THR A 1 89 ? 1.723 -7.111 -23.851 1.00 92.44 89 THR A C 1
ATOM 732 O O . THR A 1 89 ? 0.706 -6.425 -23.724 1.00 92.44 89 THR A O 1
ATOM 735 N N . ASN A 1 90 ? 1.723 -8.228 -24.583 1.00 94.44 90 ASN A N 1
ATOM 736 C CA . ASN A 1 90 ? 0.524 -8.765 -25.240 1.00 94.44 90 ASN A CA 1
ATOM 737 C C . ASN A 1 90 ? -0.168 -9.891 -24.436 1.00 94.44 90 ASN A C 1
ATOM 739 O O . ASN A 1 90 ? 0.322 -10.365 -23.410 1.00 94.44 90 ASN A O 1
ATOM 743 N N . SER A 1 91 ? -1.346 -10.340 -24.888 1.00 92.50 91 SER A N 1
ATOM 744 C CA . SER A 1 91 ? -2.130 -11.359 -24.170 1.00 92.50 91 SER A CA 1
ATOM 745 C C . SER A 1 91 ? -1.446 -12.728 -24.083 1.00 92.50 91 SER A C 1
ATOM 747 O O . SER A 1 91 ? -1.622 -13.408 -23.072 1.00 92.50 91 SER A O 1
ATOM 749 N N . ASN A 1 92 ? -0.658 -13.125 -25.089 1.00 94.88 92 ASN A N 1
ATOM 750 C CA . ASN A 1 92 ? 0.083 -14.390 -25.056 1.00 94.88 92 ASN A CA 1
ATOM 751 C C . ASN A 1 92 ? 1.212 -14.327 -24.024 1.00 94.88 92 ASN A C 1
ATOM 753 O O . ASN A 1 92 ? 1.286 -15.187 -23.151 1.00 94.88 92 ASN A O 1
ATOM 757 N N . GLU A 1 93 ? 2.016 -13.266 -24.060 1.00 90.81 93 GLU A N 1
ATOM 758 C CA . GLU A 1 93 ? 3.080 -13.018 -23.079 1.00 90.81 93 GLU A CA 1
ATOM 759 C C . GLU A 1 93 ? 2.524 -12.920 -21.652 1.00 90.81 93 GLU A C 1
ATOM 761 O O . GLU A 1 93 ? 3.109 -13.450 -20.711 1.00 90.81 93 GLU A O 1
ATOM 766 N N . THR A 1 94 ? 1.348 -12.306 -21.483 1.00 91.00 94 THR A N 1
ATOM 767 C CA . THR A 1 94 ? 0.668 -12.240 -20.181 1.00 91.00 94 THR A CA 1
ATOM 768 C C . THR A 1 94 ? 0.275 -13.632 -19.682 1.00 91.00 94 THR A C 1
ATOM 770 O O . THR A 1 94 ? 0.453 -13.934 -18.501 1.00 91.00 94 THR A O 1
ATOM 773 N N . ALA A 1 95 ? -0.265 -14.488 -20.554 1.00 93.00 95 ALA A N 1
ATOM 774 C CA . ALA A 1 95 ? -0.668 -15.844 -20.187 1.00 93.00 95 ALA A CA 1
ATOM 775 C C . ALA A 1 95 ? 0.542 -16.710 -19.813 1.00 93.00 95 ALA A C 1
ATOM 777 O O . ALA A 1 95 ? 0.508 -17.396 -18.789 1.00 93.00 95 ALA A O 1
ATOM 778 N N . GLU A 1 96 ? 1.623 -16.624 -20.592 1.00 94.00 96 GLU A N 1
ATOM 779 C CA . GLU A 1 96 ? 2.892 -17.289 -20.290 1.00 94.00 96 GLU A CA 1
ATOM 780 C C . GLU A 1 96 ? 3.457 -16.807 -18.950 1.00 94.00 96 GLU A C 1
ATOM 782 O O . GLU A 1 96 ? 3.741 -17.629 -18.076 1.00 94.00 96 GLU A O 1
ATOM 787 N N . TYR A 1 97 ? 3.512 -15.489 -18.733 1.00 92.44 97 TYR A N 1
ATOM 788 C CA . TYR A 1 97 ? 3.979 -14.897 -17.481 1.00 92.44 97 TYR A CA 1
ATOM 789 C C . TYR A 1 97 ? 3.170 -15.377 -16.275 1.00 92.44 97 TYR A C 1
ATOM 791 O O . TYR A 1 97 ? 3.751 -15.845 -15.296 1.00 92.44 97 TYR A O 1
ATOM 799 N N . ILE A 1 98 ? 1.833 -15.317 -16.347 1.00 92.56 98 ILE A N 1
ATOM 800 C CA . ILE A 1 98 ? 0.955 -15.798 -15.274 1.00 92.56 98 ILE A CA 1
ATOM 801 C C . ILE A 1 98 ? 1.224 -17.286 -15.027 1.00 92.56 98 ILE A C 1
ATOM 803 O O . ILE A 1 98 ? 1.479 -17.676 -13.888 1.00 92.56 98 ILE A O 1
ATOM 807 N N . SER A 1 99 ? 1.257 -18.117 -16.071 1.00 92.81 99 SER A N 1
ATOM 808 C CA . SER A 1 99 ? 1.500 -19.560 -15.926 1.00 92.81 99 SER A CA 1
ATOM 809 C C . SER A 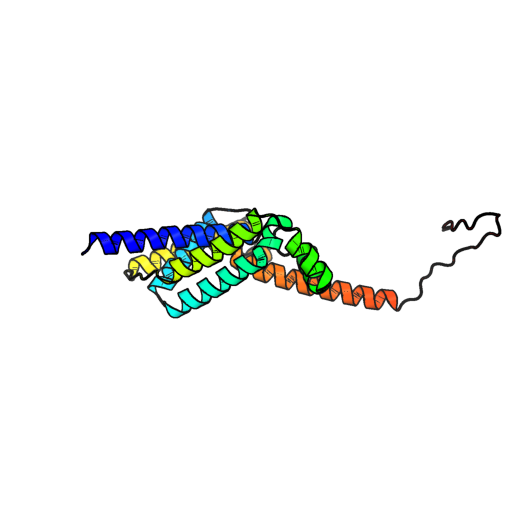1 99 ? 2.852 -19.897 -15.279 1.00 92.81 99 SER A C 1
ATOM 811 O O . SER A 1 99 ? 2.958 -20.908 -14.586 1.00 92.81 99 SER A O 1
ATOM 813 N N . GLY A 1 100 ? 3.854 -19.027 -15.441 1.00 93.12 100 GLY A N 1
ATOM 814 C CA . GLY A 1 100 ? 5.187 -19.168 -14.854 1.00 93.12 100 GLY A CA 1
ATOM 815 C C . GLY A 1 100 ? 5.326 -18.661 -13.414 1.00 93.12 100 GLY A C 1
ATOM 816 O O . GLY A 1 100 ? 6.395 -18.813 -12.819 1.00 93.12 100 GLY A O 1
ATOM 817 N N . LEU A 1 101 ? 4.290 -18.053 -12.824 1.00 94.69 101 LEU A N 1
ATOM 818 C CA . LEU A 1 101 ? 4.368 -17.507 -11.467 1.00 94.69 101 LEU A CA 1
ATOM 819 C C . LEU A 1 101 ? 4.547 -18.595 -10.402 1.00 94.69 101 LEU A C 1
ATOM 821 O O . LEU A 1 101 ? 3.957 -19.675 -10.450 1.00 94.69 101 LEU A O 1
ATOM 825 N N . SER A 1 102 ? 5.299 -18.256 -9.354 1.00 94.94 102 SER A N 1
ATOM 826 C CA . SER A 1 102 ? 5.450 -19.132 -8.194 1.00 94.94 102 SER A CA 1
ATOM 827 C C . SER A 1 102 ? 4.114 -19.360 -7.470 1.00 94.94 102 SER A C 1
ATOM 829 O O . SER A 1 102 ? 3.293 -18.448 -7.334 1.00 94.94 102 SER A O 1
ATOM 831 N N . VAL A 1 103 ? 3.930 -20.551 -6.889 1.00 94.62 103 VAL A N 1
ATOM 832 C CA . VAL A 1 103 ? 2.755 -20.872 -6.051 1.00 94.62 103 VAL A CA 1
ATOM 833 C C . VAL A 1 103 ? 2.596 -19.874 -4.892 1.00 94.62 103 VAL A C 1
ATOM 835 O O . VAL A 1 103 ? 1.479 -19.499 -4.539 1.00 94.62 103 VAL A O 1
ATOM 838 N N . SER A 1 104 ? 3.708 -19.383 -4.335 1.00 94.88 104 SER A N 1
ATOM 839 C CA . SER A 1 104 ? 3.712 -18.378 -3.262 1.00 94.88 104 SER A CA 1
ATOM 840 C C . SER A 1 104 ? 3.015 -17.075 -3.675 1.00 94.88 104 SER A C 1
ATOM 842 O O . SER A 1 104 ? 2.281 -16.482 -2.881 1.00 94.88 104 SER A O 1
ATOM 844 N N . THR A 1 105 ? 3.181 -16.654 -4.931 1.00 95.38 105 THR A N 1
ATOM 845 C CA . THR A 1 105 ? 2.537 -15.457 -5.485 1.00 95.38 105 THR A CA 1
ATOM 846 C C . THR A 1 105 ? 1.016 -15.606 -5.486 1.00 95.38 105 THR A C 1
ATOM 848 O O . THR A 1 105 ? 0.310 -14.736 -4.973 1.00 95.38 105 THR A O 1
ATOM 851 N N . TYR A 1 106 ? 0.511 -16.744 -5.970 1.00 95.44 106 TYR A N 1
ATOM 852 C CA . TYR A 1 106 ? -0.920 -17.055 -5.969 1.00 95.44 106 TYR A CA 1
ATOM 853 C C . TYR A 1 106 ? -1.499 -17.128 -4.556 1.00 95.44 106 TYR A C 1
ATOM 855 O O . TYR A 1 106 ? -2.532 -16.520 -4.274 1.00 95.44 106 TYR A O 1
ATOM 863 N N . LEU A 1 107 ? -0.811 -17.825 -3.647 1.00 96.81 107 LEU A N 1
ATOM 864 C CA . LEU A 1 107 ? -1.223 -17.923 -2.247 1.00 96.81 107 LEU A CA 1
ATOM 865 C C . LEU A 1 107 ? -1.275 -16.550 -1.575 1.00 96.81 107 LEU A C 1
ATOM 867 O O . LEU A 1 107 ? -2.199 -16.282 -0.811 1.00 96.81 107 LEU A O 1
ATOM 871 N N . THR A 1 108 ? -0.324 -15.666 -1.882 1.00 96.88 108 THR A N 1
ATOM 872 C CA . THR A 1 108 ? -0.292 -14.306 -1.331 1.00 96.88 108 THR A CA 1
ATOM 873 C C . THR A 1 108 ? -1.461 -13.465 -1.847 1.00 96.88 108 THR A C 1
ATOM 875 O O . THR A 1 108 ? -2.143 -12.824 -1.046 1.00 96.88 108 THR A O 1
ATOM 878 N N . ALA A 1 109 ? -1.759 -13.516 -3.149 1.00 96.69 109 ALA A N 1
ATOM 879 C CA . ALA A 1 109 ? -2.903 -12.809 -3.729 1.00 96.69 109 ALA A CA 1
ATOM 880 C C . ALA A 1 109 ? -4.241 -13.299 -3.139 1.00 96.69 109 ALA A C 1
ATOM 882 O O . ALA A 1 109 ? -5.082 -12.492 -2.733 1.00 96.69 109 ALA A O 1
ATOM 883 N N . ILE A 1 110 ? -4.410 -14.620 -2.999 1.00 97.44 110 ILE A N 1
ATOM 884 C CA . ILE A 1 110 ? -5.585 -15.222 -2.348 1.00 97.44 110 ILE A CA 1
ATOM 885 C C . ILE A 1 110 ? -5.659 -14.808 -0.873 1.00 97.44 110 ILE A C 1
ATOM 887 O O . ILE A 1 110 ? -6.736 -14.466 -0.386 1.00 97.44 110 ILE A O 1
ATOM 891 N N . ALA A 1 111 ? -4.532 -14.789 -0.156 1.00 97.88 111 ALA A N 1
ATOM 892 C CA . ALA A 1 111 ? -4.492 -14.366 1.240 1.00 97.88 111 ALA A CA 1
ATOM 893 C C . ALA A 1 111 ? -4.944 -12.908 1.409 1.00 97.88 111 ALA A C 1
ATOM 895 O O . ALA A 1 111 ? -5.736 -12.631 2.311 1.00 97.88 111 ALA A O 1
ATOM 896 N N . ILE A 1 112 ? -4.517 -11.993 0.529 1.00 98.00 112 ILE A N 1
ATOM 897 C CA . ILE A 1 112 ? -4.993 -10.598 0.522 1.00 98.00 112 ILE A CA 1
ATOM 898 C C . ILE A 1 112 ? -6.512 -10.556 0.336 1.00 98.00 112 ILE A C 1
ATOM 900 O O . ILE A 1 112 ? -7.200 -9.902 1.121 1.00 98.00 112 ILE A O 1
ATOM 904 N N . LEU A 1 113 ? -7.051 -11.292 -0.641 1.00 97.75 113 LEU A N 1
ATOM 905 C CA . LEU A 1 113 ? -8.492 -11.339 -0.902 1.00 97.75 113 LEU A CA 1
ATOM 906 C C . LEU A 1 113 ? -9.280 -11.852 0.318 1.00 97.75 113 LEU A C 1
ATOM 908 O O . LEU A 1 113 ? -10.269 -11.243 0.734 1.00 97.75 113 LEU A O 1
ATOM 912 N N . VAL A 1 114 ? -8.831 -12.952 0.927 1.00 97.75 114 VAL A N 1
ATOM 913 C CA . VAL A 1 114 ? -9.482 -13.558 2.097 1.00 97.75 114 VAL A CA 1
ATOM 914 C C . VAL A 1 114 ? -9.424 -12.618 3.302 1.00 97.75 114 VAL A C 1
ATOM 916 O O . VAL A 1 114 ? -10.450 -12.361 3.939 1.00 97.75 114 VAL A O 1
ATOM 919 N N . LEU A 1 115 ? -8.251 -12.056 3.603 1.00 97.88 115 LEU A N 1
ATOM 920 C CA . LEU A 1 115 ? -8.080 -11.118 4.713 1.00 97.88 115 LEU A CA 1
ATOM 921 C C . LEU A 1 115 ? -8.894 -9.839 4.502 1.00 97.88 115 LEU A C 1
ATOM 923 O O . LEU A 1 115 ? -9.490 -9.352 5.461 1.00 97.88 115 LEU A O 1
ATOM 927 N N . MET A 1 116 ? -8.991 -9.336 3.267 1.00 97.62 116 MET A N 1
ATOM 928 C CA . MET A 1 116 ? -9.871 -8.220 2.917 1.00 97.62 116 MET A CA 1
ATOM 929 C C . MET A 1 116 ? -11.312 -8.539 3.314 1.00 97.62 116 MET A C 1
ATOM 931 O O . MET A 1 116 ? -11.900 -7.779 4.082 1.00 97.62 116 MET A O 1
ATOM 935 N N . ILE A 1 117 ? -11.866 -9.678 2.879 1.00 96.94 117 ILE A N 1
ATOM 936 C CA . ILE A 1 117 ? -13.252 -10.079 3.190 1.00 96.94 117 ILE A CA 1
ATOM 937 C C . ILE A 1 117 ? -13.501 -10.120 4.705 1.00 96.94 117 ILE A C 1
ATOM 939 O O . ILE A 1 117 ? -14.539 -9.652 5.184 1.00 96.94 117 ILE A O 1
ATOM 943 N N . PHE A 1 118 ? -12.554 -10.649 5.484 1.00 95.81 118 PHE A N 1
ATOM 944 C CA . PHE A 1 118 ? -12.668 -10.662 6.942 1.00 95.81 118 PHE A CA 1
ATOM 945 C C . PHE A 1 118 ? -12.532 -9.262 7.560 1.00 95.81 118 PHE A C 1
ATOM 947 O O . PHE A 1 118 ? -13.302 -8.927 8.463 1.00 95.81 118 PHE A O 1
ATOM 954 N N . ALA A 1 119 ? -11.633 -8.418 7.051 1.00 95.88 119 ALA A N 1
ATOM 955 C CA . ALA A 1 119 ? -11.444 -7.047 7.519 1.00 95.88 119 ALA A CA 1
ATOM 956 C C . ALA A 1 119 ? -12.683 -6.163 7.273 1.00 95.88 119 ALA A C 1
ATOM 958 O O . ALA A 1 119 ? -12.992 -5.303 8.101 1.00 95.88 119 ALA A O 1
ATOM 959 N N . LEU A 1 120 ? -13.482 -6.423 6.227 1.00 94.75 120 LEU A N 1
ATOM 960 C CA . LEU A 1 120 ? -14.747 -5.702 5.988 1.00 94.75 120 LEU A CA 1
ATOM 961 C C . LEU A 1 120 ? -15.708 -5.780 7.187 1.00 94.75 120 LEU A C 1
ATOM 963 O O . LEU A 1 120 ? -16.443 -4.822 7.452 1.00 94.75 120 LEU A O 1
ATOM 967 N N . LYS A 1 121 ? -15.665 -6.881 7.951 1.00 92.25 121 LYS A N 1
ATOM 968 C CA . LYS A 1 121 ? -16.525 -7.127 9.122 1.00 92.25 121 LYS A CA 1
ATOM 969 C C . LYS A 1 121 ? -16.145 -6.293 10.349 1.00 92.25 121 LYS A C 1
ATOM 971 O O . LYS A 1 121 ? -16.908 -6.273 11.314 1.00 92.25 121 LYS A O 1
ATOM 976 N N . LEU A 1 122 ? -15.006 -5.594 10.327 1.00 90.56 122 LEU A N 1
ATOM 977 C CA . LEU A 1 122 ? -14.552 -4.770 11.443 1.00 90.56 122 LEU A CA 1
ATOM 978 C C . LEU A 1 122 ? -15.579 -3.675 11.757 1.00 90.56 122 LEU A C 1
ATOM 980 O O . LEU A 1 122 ? -15.819 -2.791 10.937 1.00 90.56 122 LEU A O 1
ATOM 984 N N . ASN A 1 123 ? -16.159 -3.693 12.952 1.00 86.75 123 ASN A N 1
ATOM 985 C CA . ASN A 1 123 ? -17.053 -2.635 13.408 1.00 86.75 123 ASN A CA 1
ATOM 986 C C . ASN A 1 123 ? -16.549 -2.085 14.738 1.00 86.75 123 ASN A C 1
ATOM 988 O O . ASN A 1 123 ? -16.460 -2.818 15.726 1.00 86.75 123 ASN A O 1
ATOM 992 N N . ILE A 1 124 ? -16.193 -0.802 14.745 1.00 87.69 124 ILE A N 1
ATOM 993 C CA . ILE A 1 124 ? -15.593 -0.153 15.902 1.00 87.69 124 ILE A CA 1
ATOM 994 C C . ILE A 1 124 ? -16.246 1.189 16.184 1.00 87.69 124 ILE A C 1
ATOM 996 O O . ILE A 1 124 ? -16.506 1.995 15.295 1.00 87.69 124 ILE A O 1
ATOM 1000 N N . THR A 1 125 ? -16.447 1.440 17.468 1.00 86.75 125 THR A N 1
ATOM 1001 C CA . THR A 1 125 ? -16.916 2.714 17.997 1.00 86.75 125 THR A CA 1
ATOM 1002 C C . THR A 1 125 ? -15.863 3.212 18.974 1.00 86.75 125 THR A C 1
ATOM 1004 O O . THR A 1 125 ? -15.663 2.617 20.032 1.00 86.75 125 THR A O 1
ATOM 1007 N N . LEU A 1 126 ? -15.152 4.276 18.604 1.00 88.88 126 LEU A N 1
ATOM 1008 C CA . LEU A 1 126 ? -14.105 4.874 19.432 1.00 88.88 126 LEU A CA 1
ATOM 1009 C C . LEU A 1 126 ? -14.555 6.221 19.995 1.00 88.88 126 LEU A C 1
ATOM 1011 O O . LEU A 1 126 ? -15.285 6.968 19.339 1.00 88.88 126 LEU A O 1
ATOM 1015 N N . SER A 1 127 ? -14.066 6.551 21.191 1.00 90.75 127 SER A N 1
ATOM 1016 C CA . SER A 1 127 ? -14.251 7.879 21.779 1.00 90.75 127 SER A CA 1
ATOM 1017 C C . SER A 1 127 ? -13.579 8.962 20.922 1.00 90.75 127 SER A C 1
ATOM 1019 O O . SER A 1 127 ? -12.601 8.692 20.222 1.00 90.75 127 SER A O 1
ATOM 1021 N N . SER A 1 128 ? -14.052 10.210 21.011 1.00 89.88 128 SER A N 1
ATOM 1022 C CA . SER A 1 128 ? -13.441 11.342 20.289 1.00 89.88 128 SER A CA 1
ATOM 1023 C C . SER A 1 128 ? -11.945 11.503 20.611 1.00 89.88 128 SER A C 1
ATOM 1025 O O . SER A 1 128 ? -11.137 11.724 19.710 1.00 89.88 128 SER A O 1
ATOM 1027 N N . LYS A 1 129 ? -11.548 11.285 21.876 1.00 92.56 129 LYS A N 1
ATOM 1028 C CA . LYS A 1 129 ? -10.138 11.317 22.305 1.00 92.56 129 LYS A CA 1
ATOM 1029 C C . LYS A 1 129 ? -9.304 10.249 21.588 1.00 92.56 129 LYS A C 1
ATOM 1031 O O . LYS A 1 129 ? -8.249 10.561 21.046 1.00 92.56 129 LYS A O 1
ATOM 1036 N N . SER A 1 130 ? -9.805 9.015 21.519 1.00 89.56 130 SER A N 1
ATOM 1037 C CA . SER A 1 130 ? -9.125 7.902 20.842 1.00 89.56 130 SER A CA 1
ATOM 1038 C C . SER A 1 130 ? -8.977 8.140 19.336 1.00 89.56 130 SER A C 1
ATOM 1040 O O . SER A 1 130 ? -7.926 7.842 18.778 1.00 89.56 130 SER A O 1
ATOM 1042 N N . LYS A 1 131 ? -9.993 8.720 18.677 1.00 91.56 131 LYS A N 1
ATOM 1043 C CA . LYS A 1 131 ? -9.912 9.076 17.248 1.00 91.56 131 LYS A CA 1
ATOM 1044 C C . LYS A 1 131 ? -8.815 10.109 16.987 1.00 91.56 131 LYS A C 1
ATOM 1046 O O . LYS A 1 131 ? -8.001 9.905 16.094 1.00 91.56 131 LYS A O 1
ATOM 1051 N N . LYS A 1 132 ? -8.756 11.177 17.794 1.00 92.31 132 LYS A N 1
ATOM 1052 C CA . LYS A 1 132 ? -7.698 12.200 17.699 1.00 92.31 132 LYS A CA 1
ATOM 1053 C C . LYS A 1 132 ? -6.307 11.603 17.907 1.00 92.31 132 LYS A C 1
ATOM 1055 O O . LYS A 1 132 ? -5.376 11.975 17.204 1.00 92.31 132 LYS A O 1
ATOM 1060 N N . TRP A 1 133 ? -6.177 10.663 18.842 1.00 93.81 133 TRP A N 1
ATOM 1061 C CA . TRP A 1 133 ? -4.909 9.990 19.104 1.00 93.81 133 TRP A CA 1
ATOM 1062 C C . TRP A 1 133 ? -4.449 9.125 17.922 1.00 93.81 133 TRP A C 1
ATOM 1064 O O . TRP A 1 133 ? -3.310 9.263 17.490 1.00 93.81 133 TRP A O 1
ATOM 1074 N N . LEU A 1 134 ? -5.338 8.309 17.339 1.00 92.88 134 LEU A N 1
ATOM 1075 C CA . LEU A 1 134 ? -5.027 7.519 16.136 1.00 92.88 134 LEU A CA 1
ATOM 1076 C C . LEU A 1 134 ? -4.649 8.403 14.944 1.00 92.88 134 LEU A C 1
ATOM 1078 O O . LEU A 1 134 ? -3.684 8.115 14.243 1.00 92.88 134 LEU A O 1
ATOM 1082 N N . PHE A 1 135 ? -5.393 9.491 14.743 1.00 92.25 135 PHE A N 1
ATOM 1083 C CA . PHE A 1 135 ? -5.105 10.462 13.695 1.00 92.25 135 PHE A CA 1
ATOM 1084 C C . PHE A 1 135 ? -3.722 11.097 13.887 1.00 92.25 135 PHE A C 1
ATOM 1086 O O . PHE A 1 135 ? -2.923 11.125 12.959 1.00 92.25 135 PHE A O 1
ATOM 1093 N N . SER A 1 136 ? -3.401 11.530 15.109 1.00 90.88 136 SER A N 1
ATOM 1094 C CA . SER A 1 136 ? -2.079 12.070 15.443 1.00 90.88 136 SER A CA 1
ATOM 1095 C C . SER A 1 136 ? -0.963 11.050 15.195 1.00 90.88 136 SER A C 1
ATOM 1097 O O . SER A 1 136 ? 0.040 11.377 14.567 1.00 90.88 136 SER A O 1
ATOM 1099 N N . LEU A 1 137 ? -1.158 9.791 15.604 1.00 90.88 137 LEU A N 1
ATOM 1100 C CA . LEU A 1 137 ? -0.178 8.722 15.401 1.00 90.88 137 LEU A CA 1
ATOM 1101 C C . LEU A 1 137 ? 0.104 8.478 13.912 1.00 90.88 137 LEU A C 1
ATOM 1103 O O . LEU A 1 137 ? 1.268 8.354 13.523 1.00 90.88 137 LEU A O 1
ATOM 1107 N N . PHE A 1 138 ? -0.939 8.462 13.077 1.00 90.88 138 PHE A N 1
ATOM 1108 C CA . PHE A 1 138 ? -0.801 8.376 11.622 1.00 90.88 138 PHE A CA 1
ATOM 1109 C C . PHE A 1 138 ? -0.004 9.558 11.052 1.00 90.88 138 PHE A C 1
ATOM 1111 O O . PHE A 1 138 ? 0.978 9.346 10.340 1.00 90.88 138 PHE A O 1
ATOM 1118 N N . PHE A 1 139 ? -0.374 10.793 11.404 1.00 88.25 139 PHE A N 1
ATOM 1119 C CA . PHE A 1 139 ? 0.299 11.991 10.893 1.00 88.25 139 PHE A CA 1
ATOM 1120 C C . PHE A 1 139 ? 1.767 12.049 11.312 1.00 88.25 139 PHE A C 1
ATOM 1122 O O . PHE A 1 139 ? 2.640 12.234 10.469 1.00 88.25 139 PHE A O 1
ATOM 1129 N N . ILE A 1 140 ? 2.058 11.831 12.595 1.00 87.44 140 ILE A N 1
ATOM 1130 C CA . ILE A 1 140 ? 3.430 11.872 13.105 1.00 87.44 140 ILE A CA 1
ATOM 1131 C C . ILE A 1 140 ? 4.287 10.832 12.379 1.00 87.44 140 ILE A C 1
ATOM 1133 O O . ILE A 1 140 ? 5.327 11.176 11.837 1.00 87.44 140 ILE A O 1
ATOM 1137 N N . SER A 1 141 ? 3.847 9.576 12.302 1.00 85.19 141 SER A N 1
ATOM 1138 C CA . SER A 1 141 ? 4.643 8.508 11.675 1.00 85.19 141 SER A CA 1
ATOM 1139 C C . SER A 1 141 ? 4.847 8.690 10.165 1.00 85.19 141 SER A C 1
ATOM 1141 O O . SER A 1 141 ? 5.925 8.377 9.659 1.00 85.19 141 SER A O 1
ATOM 1143 N N . THR A 1 142 ? 3.851 9.225 9.459 1.00 81.38 142 THR A N 1
ATOM 1144 C CA . THR A 1 142 ? 3.905 9.473 8.009 1.00 81.38 142 THR A CA 1
ATOM 1145 C C . THR A 1 142 ? 4.838 10.626 7.663 1.00 81.38 142 THR A C 1
ATOM 1147 O O . THR A 1 142 ? 5.694 10.499 6.789 1.00 81.38 142 THR A O 1
ATOM 1150 N N . PHE A 1 143 ? 4.694 11.749 8.370 1.00 80.81 143 PHE A N 1
ATOM 1151 C CA . PHE A 1 143 ? 5.381 12.995 8.034 1.00 80.81 143 PHE A CA 1
ATOM 1152 C C . PHE A 1 143 ? 6.727 13.164 8.743 1.00 80.81 143 PHE A C 1
ATOM 1154 O O . PHE A 1 143 ? 7.506 14.031 8.357 1.00 80.81 143 PHE A O 1
ATOM 1161 N N . TRP A 1 144 ? 7.062 12.311 9.716 1.00 80.44 144 TRP A N 1
ATOM 1162 C CA . TRP A 1 144 ? 8.363 12.366 10.386 1.00 80.44 144 TRP A CA 1
ATOM 1163 C C . TRP A 1 144 ? 9.540 12.164 9.429 1.00 80.44 144 TRP A C 1
ATOM 1165 O O . TRP A 1 144 ? 10.559 12.837 9.547 1.00 80.44 144 TRP A O 1
ATOM 1175 N N . SER A 1 145 ? 9.407 11.240 8.476 1.00 76.94 145 SER A N 1
ATOM 1176 C CA . SER A 1 145 ? 10.481 10.918 7.531 1.00 76.94 145 SER A CA 1
ATOM 1177 C C . SER A 1 145 ? 10.725 12.048 6.513 1.00 76.94 145 SER A C 1
ATOM 1179 O O . SER A 1 145 ? 11.866 12.514 6.455 1.00 76.94 145 SER A O 1
ATOM 1181 N N . PRO A 1 146 ? 9.699 12.584 5.816 1.00 76.00 146 PRO A N 1
ATOM 1182 C CA . PRO A 1 146 ? 9.850 13.780 4.978 1.00 76.00 146 PRO A CA 1
ATOM 1183 C C . PRO A 1 146 ? 10.366 14.996 5.758 1.00 76.00 146 PRO A C 1
ATOM 1185 O O . PRO A 1 146 ? 11.302 15.663 5.322 1.00 76.00 146 PRO A O 1
ATOM 1188 N N . ALA A 1 147 ? 9.832 15.247 6.962 1.00 77.62 147 ALA A N 1
ATOM 1189 C CA . ALA A 1 147 ? 10.282 16.356 7.803 1.00 77.62 147 ALA A CA 1
ATOM 1190 C C . ALA A 1 147 ? 11.764 16.223 8.181 1.00 77.62 147 ALA A C 1
ATOM 1192 O O . ALA A 1 147 ? 12.523 17.185 8.086 1.00 77.62 147 ALA A O 1
ATOM 1193 N N . LYS A 1 148 ? 12.209 15.017 8.557 1.00 77.94 148 LYS A N 1
ATOM 1194 C CA . LYS A 1 148 ? 13.621 14.745 8.848 1.00 77.94 148 LYS A CA 1
ATOM 1195 C C . LYS A 1 148 ? 14.504 14.926 7.609 1.00 77.94 148 LYS A C 1
ATOM 1197 O O . LYS A 1 148 ? 15.617 15.429 7.747 1.00 77.94 148 LYS A O 1
ATOM 1202 N N . GLY A 1 149 ? 14.030 14.515 6.433 1.00 75.69 149 GLY A N 1
ATOM 1203 C CA . GLY A 1 149 ? 14.726 14.708 5.158 1.00 75.69 149 GLY A CA 1
ATOM 1204 C C . GLY A 1 149 ? 14.963 16.186 4.859 1.00 75.69 149 GLY A C 1
ATOM 1205 O O . GLY A 1 149 ? 16.105 16.589 4.660 1.00 75.69 149 GLY A O 1
ATOM 1206 N N . TYR A 1 150 ? 13.910 16.994 4.961 1.00 79.00 150 TYR A N 1
ATOM 1207 C CA . TYR A 1 150 ? 13.951 18.437 4.726 1.00 79.00 150 TYR A CA 1
ATOM 1208 C C . TYR A 1 150 ? 14.827 19.207 5.730 1.00 79.00 150 TYR A C 1
ATOM 1210 O O . TYR A 1 150 ? 15.575 20.113 5.363 1.00 79.00 150 TYR A O 1
ATOM 1218 N N . ILE A 1 151 ? 14.795 18.818 7.011 1.00 80.31 151 ILE A N 1
ATOM 1219 C CA . ILE A 1 151 ? 15.692 19.395 8.027 1.00 80.31 151 ILE A CA 1
ATOM 1220 C C . ILE A 1 151 ? 17.151 19.048 7.706 1.00 80.31 151 ILE A C 1
ATOM 1222 O O . ILE A 1 151 ? 18.040 19.886 7.848 1.00 80.31 151 ILE A O 1
ATOM 1226 N N . LYS A 1 152 ? 17.415 17.814 7.256 1.00 77.81 152 LYS A N 1
ATOM 1227 C CA . LYS A 1 152 ? 18.770 17.364 6.909 1.00 77.81 152 LYS A CA 1
ATOM 1228 C C . LYS A 1 152 ? 19.309 18.050 5.649 1.00 77.81 152 LYS A C 1
ATOM 1230 O O . LYS A 1 152 ? 20.515 18.247 5.561 1.00 77.81 152 LYS A O 1
ATOM 1235 N N . SER A 1 153 ? 18.445 18.432 4.710 1.00 75.00 153 SER A N 1
ATOM 1236 C CA . SER A 1 153 ? 18.810 19.208 3.520 1.00 75.00 153 SER A CA 1
ATOM 1237 C C . SER A 1 153 ? 18.940 20.712 3.786 1.00 75.00 153 SER A C 1
ATOM 1239 O O . SER A 1 153 ? 18.943 21.490 2.840 1.00 75.00 153 SER A O 1
ATOM 1241 N N . GLY A 1 154 ? 18.971 21.150 5.051 1.00 78.38 154 GLY A N 1
ATOM 1242 C CA . GLY A 1 154 ? 19.134 22.564 5.388 1.00 78.38 154 GLY A CA 1
ATOM 1243 C C . GLY A 1 154 ? 17.973 23.449 4.933 1.00 78.38 154 GLY A C 1
ATOM 1244 O O . GLY A 1 154 ? 18.181 24.636 4.729 1.00 78.38 154 GLY A O 1
ATOM 1245 N N . PHE A 1 155 ? 16.762 22.894 4.787 1.00 77.62 155 PHE A N 1
ATOM 1246 C CA . PHE A 1 155 ? 15.573 23.598 4.280 1.00 77.62 155 PHE A CA 1
ATOM 1247 C C . PHE A 1 155 ? 15.645 24.039 2.804 1.00 77.62 155 PHE A C 1
ATOM 1249 O O . PHE A 1 155 ? 14.783 24.787 2.350 1.00 77.62 155 PHE A O 1
ATOM 1256 N N . GLU A 1 156 ? 16.629 23.566 2.036 1.00 71.19 156 GLU A N 1
ATOM 1257 C CA . GLU A 1 156 ? 16.796 23.965 0.629 1.00 71.19 156 GLU A CA 1
ATOM 1258 C C . GLU A 1 156 ? 16.006 23.066 -0.330 1.00 71.19 156 GLU A C 1
ATOM 1260 O O . GLU A 1 156 ? 15.370 23.541 -1.271 1.00 71.19 156 GLU A O 1
ATOM 1265 N N . ASP A 1 157 ? 15.987 21.758 -0.069 1.00 69.44 157 ASP A N 1
ATOM 1266 C CA . ASP A 1 157 ? 15.341 20.788 -0.949 1.00 69.44 157 ASP A CA 1
ATOM 1267 C C . ASP A 1 157 ? 13.887 20.500 -0.547 1.00 69.44 157 ASP A C 1
ATOM 1269 O O . ASP A 1 157 ? 13.568 19.534 0.151 1.00 69.44 157 ASP A O 1
ATOM 1273 N N . SER A 1 158 ? 12.974 21.350 -1.017 1.00 63.97 158 SER A N 1
ATOM 1274 C CA . SER A 1 158 ? 11.529 21.151 -0.831 1.00 63.97 158 SER A CA 1
ATOM 1275 C C . SER A 1 158 ? 10.982 19.891 -1.522 1.00 63.97 158 SER A C 1
ATOM 1277 O O . SER A 1 158 ? 9.895 19.431 -1.160 1.00 63.97 158 SER A O 1
ATOM 1279 N N . SER A 1 159 ? 11.724 19.275 -2.455 1.00 61.16 159 SER A N 1
ATOM 1280 C CA . SER A 1 159 ? 11.302 18.024 -3.103 1.00 61.16 159 SER A CA 1
ATOM 1281 C C . SER A 1 159 ? 11.305 16.837 -2.130 1.00 61.16 159 SER A C 1
ATOM 1283 O O . SER A 1 159 ? 10.462 15.943 -2.238 1.00 61.16 159 SER A O 1
ATOM 1285 N N . ALA A 1 160 ? 12.133 16.896 -1.080 1.00 61.16 160 ALA A N 1
ATOM 1286 C CA . ALA A 1 160 ? 12.146 15.924 0.013 1.00 61.16 160 ALA A CA 1
ATOM 1287 C C . ALA A 1 160 ? 10.836 15.893 0.828 1.00 61.16 160 ALA A C 1
ATOM 1289 O O . ALA A 1 160 ? 10.553 14.901 1.502 1.00 61.16 160 ALA A O 1
ATOM 1290 N N . LEU A 1 161 ? 10.018 16.955 0.771 1.00 59.16 161 LEU A N 1
ATOM 1291 C CA . LEU A 1 161 ? 8.696 16.994 1.412 1.00 59.16 161 LEU A CA 1
ATOM 1292 C C . LEU A 1 161 ? 7.627 16.244 0.605 1.00 59.16 161 LEU A C 1
ATOM 1294 O O . LEU A 1 161 ? 6.621 15.822 1.176 1.00 59.16 161 LEU A O 1
ATOM 1298 N N . VAL A 1 162 ? 7.842 16.083 -0.705 1.00 56.91 162 VAL A N 1
ATOM 1299 C CA . VAL A 1 162 ? 6.920 15.399 -1.624 1.00 56.91 162 VAL A CA 1
ATOM 1300 C C . VAL A 1 162 ? 7.187 13.893 -1.666 1.00 56.91 162 VAL A C 1
ATOM 1302 O O . VAL A 1 162 ? 6.254 13.129 -1.925 1.00 56.91 162 VAL A O 1
ATOM 1305 N N . ASP A 1 163 ? 8.409 13.453 -1.330 1.00 65.25 163 ASP A N 1
ATOM 1306 C CA . ASP A 1 163 ? 8.775 12.035 -1.185 1.00 65.25 163 ASP A CA 1
ATOM 1307 C C . ASP A 1 163 ? 8.093 11.423 0.054 1.00 65.25 163 ASP A C 1
ATOM 1309 O O . ASP A 1 163 ? 8.657 11.217 1.137 1.00 65.25 163 ASP A O 1
ATOM 1313 N N . THR A 1 164 ? 6.789 11.196 -0.097 1.00 66.81 164 THR A N 1
ATOM 1314 C CA . THR A 1 164 ? 5.946 10.628 0.941 1.00 66.81 164 THR A CA 1
ATOM 1315 C C . THR A 1 164 ? 6.424 9.214 1.193 1.00 66.81 164 THR A C 1
ATOM 1317 O O . THR A 1 164 ? 6.418 8.358 0.314 1.00 66.81 164 THR A O 1
ATOM 1320 N N . SER A 1 165 ? 6.835 8.945 2.426 1.00 73.88 165 SER A N 1
ATOM 1321 C CA . SER A 1 165 ? 7.490 7.676 2.728 1.00 73.88 165 SER A CA 1
ATOM 1322 C C . SER A 1 165 ? 6.514 6.506 2.910 1.00 73.88 165 SER A C 1
ATOM 1324 O O . SER A 1 165 ? 6.962 5.373 3.068 1.00 73.88 165 SER A O 1
ATOM 1326 N N . LEU A 1 166 ? 5.197 6.764 2.900 1.00 85.50 166 LEU A N 1
ATOM 1327 C CA . LEU A 1 166 ? 4.173 5.720 2.963 1.00 85.50 166 LEU A CA 1
ATOM 1328 C C . LEU A 1 166 ? 4.067 4.971 1.628 1.00 85.50 166 LEU A C 1
ATOM 1330 O O . LEU A 1 166 ? 3.741 5.606 0.620 1.00 85.50 166 LEU A O 1
ATOM 1334 N N . PRO A 1 167 ? 4.258 3.639 1.620 1.00 87.44 167 PRO A N 1
ATOM 1335 C CA . PRO A 1 167 ? 4.224 2.831 0.405 1.00 87.44 167 PRO A CA 1
ATOM 1336 C C . PRO A 1 167 ? 2.954 2.986 -0.432 1.00 87.44 167 PRO A C 1
ATOM 1338 O O . PRO A 1 167 ? 3.051 3.034 -1.650 1.00 87.44 167 PRO A O 1
ATOM 1341 N N . GLU A 1 168 ? 1.773 3.110 0.177 1.00 89.56 168 GLU A N 1
ATOM 1342 C CA . GLU A 1 168 ? 0.516 3.225 -0.572 1.00 89.56 168 GLU A CA 1
ATOM 1343 C C . GLU A 1 168 ? 0.411 4.530 -1.357 1.00 89.56 168 GLU A C 1
ATOM 1345 O O . GLU A 1 168 ? -0.085 4.530 -2.477 1.00 89.56 168 GLU A O 1
ATOM 1350 N N . ILE A 1 169 ? 0.871 5.644 -0.782 1.00 88.06 169 ILE A N 1
ATOM 1351 C CA . ILE A 1 169 ? 0.849 6.952 -1.451 1.00 88.06 169 ILE A CA 1
ATOM 1352 C C . ILE A 1 169 ? 1.958 6.999 -2.500 1.00 88.06 169 ILE A C 1
ATOM 1354 O O . ILE A 1 169 ? 1.729 7.408 -3.641 1.00 88.06 169 ILE A O 1
ATOM 1358 N N . ARG A 1 170 ? 3.147 6.525 -2.116 1.00 89.44 170 ARG A N 1
ATOM 1359 C CA . ARG A 1 170 ? 4.313 6.441 -2.989 1.00 89.44 170 ARG A CA 1
ATOM 1360 C C . ARG A 1 170 ? 4.038 5.590 -4.226 1.00 89.44 170 ARG A C 1
ATOM 1362 O O . ARG A 1 170 ? 4.408 6.007 -5.312 1.00 89.44 170 ARG A O 1
ATOM 1369 N N . PHE A 1 171 ? 3.307 4.485 -4.082 1.00 93.62 171 PHE A N 1
ATOM 1370 C CA . PHE A 1 171 ? 2.913 3.616 -5.191 1.00 93.62 171 PHE A CA 1
ATOM 1371 C C . PHE A 1 171 ? 2.260 4.384 -6.339 1.00 93.62 171 PHE A C 1
ATOM 1373 O O . PHE A 1 171 ? 2.702 4.280 -7.477 1.00 93.62 171 PHE A O 1
ATOM 1380 N N . PHE A 1 172 ? 1.241 5.199 -6.057 1.00 92.69 172 PHE A N 1
ATOM 1381 C CA . PHE A 1 172 ? 0.555 5.948 -7.113 1.00 92.69 172 PHE A CA 1
ATOM 1382 C C . PHE A 1 172 ? 1.433 7.046 -7.718 1.00 92.69 172 PHE A C 1
ATOM 1384 O O . PHE A 1 172 ? 1.352 7.288 -8.922 1.00 92.69 172 PHE A O 1
ATOM 1391 N N . SER A 1 173 ? 2.278 7.685 -6.904 1.00 90.75 173 SER A N 1
ATOM 1392 C CA . SER A 1 173 ? 3.252 8.666 -7.394 1.00 90.75 173 SER A CA 1
ATOM 1393 C C . SER A 1 173 ? 4.263 8.017 -8.340 1.00 90.75 173 SER A C 1
ATOM 1395 O O . SER A 1 173 ? 4.469 8.517 -9.443 1.00 90.75 173 SER A O 1
ATOM 1397 N N . ASP A 1 174 ? 4.840 6.884 -7.942 1.00 92.31 174 ASP A N 1
ATOM 1398 C CA . ASP A 1 174 ? 5.835 6.148 -8.721 1.00 92.31 174 ASP A CA 1
ATOM 1399 C C . ASP A 1 174 ? 5.216 5.617 -10.024 1.00 92.31 174 ASP A C 1
ATOM 1401 O O . ASP A 1 174 ? 5.788 5.831 -11.089 1.00 92.31 174 ASP A O 1
ATOM 1405 N N . VAL A 1 175 ? 4.000 5.047 -9.990 1.00 93.94 175 VAL A N 1
ATOM 1406 C CA . VAL A 1 175 ? 3.270 4.641 -11.210 1.00 93.94 175 VAL A CA 1
ATOM 1407 C C . VAL A 1 175 ? 3.091 5.822 -12.162 1.00 93.94 175 VAL A C 1
ATOM 1409 O O . VAL A 1 175 ? 3.360 5.696 -13.357 1.00 93.94 175 VAL A O 1
ATOM 1412 N N . TYR A 1 176 ? 2.636 6.972 -11.656 1.00 93.69 176 TYR A N 1
ATOM 1413 C CA . TYR A 1 176 ? 2.384 8.149 -12.485 1.00 93.69 176 TYR A CA 1
ATOM 1414 C C . TYR A 1 176 ? 3.673 8.703 -13.105 1.00 93.69 176 TYR A C 1
ATOM 1416 O O . TYR A 1 176 ? 3.714 8.973 -14.306 1.00 93.69 176 TYR A O 1
ATOM 1424 N N . G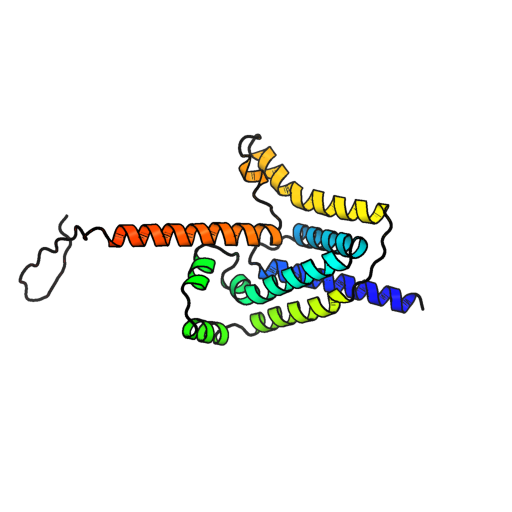LN A 1 177 ? 4.738 8.840 -12.311 1.00 93.19 177 GLN A N 1
ATOM 1425 C CA . GLN A 1 177 ? 6.034 9.323 -12.791 1.00 93.19 177 GLN A CA 1
ATOM 1426 C C . GLN A 1 177 ? 6.650 8.361 -13.812 1.00 93.19 177 GLN A C 1
ATOM 1428 O O . GLN A 1 177 ? 7.096 8.796 -14.876 1.00 93.19 177 GLN A O 1
ATOM 1433 N N . SER A 1 178 ? 6.617 7.057 -13.529 1.00 94.31 178 SER A N 1
ATOM 1434 C CA . SER A 1 178 ? 7.094 6.013 -14.437 1.00 94.31 178 SER A CA 1
ATOM 1435 C C . SER A 1 178 ? 6.306 6.011 -15.746 1.00 94.31 178 SER A C 1
ATOM 1437 O O . SER A 1 178 ? 6.911 5.982 -16.813 1.00 94.31 178 SER A O 1
ATOM 1439 N N . TYR A 1 179 ? 4.977 6.143 -15.696 1.00 95.19 179 TYR A N 1
ATOM 1440 C CA . TYR A 1 179 ? 4.132 6.246 -16.891 1.00 95.19 179 TYR A CA 1
ATOM 1441 C C . TYR A 1 179 ? 4.507 7.446 -17.770 1.00 95.19 179 TYR A C 1
ATOM 1443 O O . TYR A 1 179 ? 4.701 7.298 -18.978 1.00 95.19 179 TYR A O 1
ATOM 1451 N N . GLN A 1 180 ? 4.651 8.631 -17.168 1.00 95.38 180 GLN A N 1
ATOM 1452 C CA . GLN A 1 180 ? 5.048 9.836 -17.902 1.00 95.38 180 GLN A CA 1
ATOM 1453 C C . GLN A 1 180 ? 6.421 9.664 -18.553 1.00 95.38 180 GLN A C 1
ATOM 1455 O O . GLN A 1 180 ? 6.610 10.024 -19.718 1.00 95.38 180 GLN A O 1
ATOM 1460 N N . LYS A 1 181 ? 7.364 9.052 -17.830 1.00 94.69 181 LYS A N 1
ATOM 1461 C CA . LYS A 1 181 ? 8.695 8.758 -18.355 1.00 94.69 181 LYS A CA 1
ATOM 1462 C C . LYS A 1 181 ? 8.641 7.791 -19.541 1.00 94.69 181 LYS A C 1
ATOM 1464 O O . LYS A 1 181 ? 9.166 8.147 -20.593 1.00 94.69 181 LYS A O 1
ATOM 1469 N N . VAL A 1 182 ? 7.927 6.667 -19.430 1.00 94.69 182 VAL A N 1
ATOM 1470 C CA . VAL A 1 182 ? 7.736 5.707 -20.538 1.00 94.69 182 VAL A CA 1
ATOM 1471 C C . VAL A 1 182 ? 7.157 6.395 -21.777 1.00 94.69 182 VAL A C 1
ATOM 1473 O O . VAL A 1 182 ? 7.657 6.208 -22.886 1.00 94.69 182 VAL A O 1
ATOM 1476 N N . MET A 1 183 ? 6.128 7.228 -21.606 1.00 93.44 183 MET A N 1
ATOM 1477 C CA . MET A 1 183 ? 5.488 7.909 -22.733 1.00 93.44 183 MET A CA 1
ATOM 1478 C C . MET A 1 183 ? 6.415 8.949 -23.381 1.00 93.44 183 MET A C 1
ATOM 1480 O O . MET A 1 183 ? 6.481 9.049 -24.607 1.00 93.44 183 MET A O 1
ATOM 1484 N N . SER A 1 184 ? 7.170 9.705 -22.577 1.00 93.50 184 SER A N 1
ATOM 1485 C CA . SER A 1 184 ? 8.153 10.666 -23.093 1.00 93.50 184 SER A CA 1
ATOM 1486 C C . SER A 1 184 ? 9.302 9.993 -23.850 1.00 93.50 184 SER A C 1
ATOM 1488 O O . SER A 1 184 ? 9.692 10.476 -24.914 1.00 93.50 184 SER A O 1
ATOM 1490 N N . GLU A 1 185 ? 9.801 8.854 -23.363 1.00 90.25 185 GLU A N 1
ATOM 1491 C CA . GLU A 1 185 ? 10.835 8.070 -24.039 1.00 90.25 185 GLU A CA 1
ATOM 1492 C C . GLU A 1 185 ? 10.318 7.506 -25.364 1.00 90.25 185 GLU A C 1
ATOM 1494 O O . GLU A 1 185 ? 11.001 7.634 -26.379 1.00 90.25 185 GLU A O 1
ATOM 1499 N N . ASN A 1 186 ? 9.088 6.985 -25.393 1.00 89.06 186 ASN A N 1
ATOM 1500 C CA . ASN A 1 186 ? 8.454 6.510 -26.622 1.00 89.06 186 ASN A CA 1
ATOM 1501 C C . ASN A 1 186 ? 8.328 7.624 -27.674 1.00 89.06 186 ASN A C 1
ATOM 1503 O O . ASN A 1 186 ? 8.706 7.446 -28.832 1.00 89.06 186 ASN A O 1
ATOM 1507 N N . ASN A 1 187 ? 7.883 8.814 -27.260 1.00 89.06 187 ASN A N 1
ATOM 1508 C CA . ASN A 1 187 ? 7.816 9.980 -28.142 1.00 89.06 187 ASN A CA 1
ATOM 1509 C C . ASN A 1 187 ? 9.201 10.388 -28.663 1.00 89.06 187 ASN A C 1
ATOM 1511 O O . ASN A 1 187 ? 9.338 10.738 -29.836 1.00 89.06 187 ASN A O 1
ATOM 1515 N N . ARG A 1 188 ? 10.238 10.306 -27.820 1.00 89.38 188 ARG A N 1
ATOM 1516 C CA . ARG A 1 188 ? 11.625 10.567 -28.220 1.00 89.38 188 ARG A CA 1
ATOM 1517 C C . ARG A 1 188 ? 12.104 9.553 -29.262 1.00 89.38 188 ARG A C 1
ATOM 1519 O O . ARG A 1 188 ? 12.666 9.960 -30.274 1.00 89.38 188 ARG A O 1
ATOM 1526 N N . PHE A 1 189 ? 11.857 8.258 -29.063 1.00 86.50 189 PHE A N 1
ATOM 1527 C CA . PHE A 1 189 ? 12.215 7.225 -30.043 1.00 86.50 189 PHE A CA 1
ATOM 1528 C C . PHE A 1 189 ? 11.473 7.414 -31.369 1.00 86.50 189 PHE A C 1
ATOM 1530 O O . PHE A 1 189 ? 12.092 7.352 -32.428 1.00 86.50 189 PHE A O 1
ATOM 1537 N N . ALA A 1 190 ? 10.182 7.749 -31.326 1.00 87.06 190 ALA A N 1
ATOM 1538 C CA . ALA A 1 190 ? 9.400 8.053 -32.522 1.00 87.06 190 ALA A CA 1
ATOM 1539 C C . ALA A 1 190 ? 9.919 9.284 -33.287 1.00 87.06 190 ALA A C 1
ATOM 1541 O O . ALA A 1 190 ? 9.734 9.373 -34.500 1.00 87.06 190 ALA A O 1
ATOM 1542 N N . GLN A 1 191 ? 10.558 10.240 -32.605 1.00 88.06 191 GLN A N 1
ATOM 1543 C CA . GLN A 1 191 ? 11.257 11.348 -33.259 1.00 88.06 191 GLN A CA 1
ATOM 1544 C C . GLN A 1 191 ? 12.582 10.891 -33.868 1.00 88.06 191 GLN A C 1
ATOM 1546 O O . GLN A 1 191 ? 12.824 11.196 -35.029 1.00 88.06 191 GLN A O 1
ATOM 1551 N N . ILE A 1 192 ? 13.396 10.124 -33.133 1.00 85.19 192 ILE A N 1
ATOM 1552 C CA . ILE A 1 192 ? 14.698 9.621 -33.604 1.00 85.19 192 ILE A CA 1
ATOM 1553 C C . ILE A 1 192 ? 14.539 8.767 -34.872 1.00 85.19 192 ILE A C 1
ATOM 1555 O O . ILE A 1 192 ? 15.269 8.985 -35.829 1.00 85.19 192 ILE A O 1
ATOM 1559 N N . ILE A 1 193 ? 13.537 7.881 -34.931 1.00 81.56 193 ILE A N 1
ATOM 1560 C CA . ILE A 1 193 ? 13.268 7.013 -36.098 1.00 81.56 193 ILE A CA 1
ATOM 1561 C C . ILE A 1 193 ? 12.936 7.816 -37.372 1.00 81.56 193 ILE A C 1
ATOM 1563 O O . ILE A 1 193 ? 13.101 7.314 -38.482 1.00 81.56 193 ILE A O 1
ATOM 1567 N N . LYS A 1 194 ? 12.465 9.065 -37.246 1.00 81.44 194 LYS A N 1
ATOM 1568 C CA . LYS A 1 194 ? 12.196 9.931 -38.409 1.00 81.44 194 LYS A CA 1
ATOM 1569 C C . LYS A 1 194 ? 13.466 10.511 -39.022 1.00 81.44 194 LYS A C 1
ATOM 1571 O O . LYS A 1 194 ? 13.426 10.926 -40.179 1.00 81.44 194 LYS A O 1
ATOM 1576 N N . TYR A 1 195 ? 14.555 10.584 -38.263 1.00 78.12 195 TYR A N 1
ATOM 1577 C CA . TYR A 1 195 ? 15.842 11.003 -38.794 1.00 78.12 195 TYR A CA 1
ATOM 1578 C C . TYR A 1 195 ? 16.477 9.821 -39.525 1.00 78.12 195 TYR A C 1
ATOM 1580 O O . TYR A 1 195 ? 16.409 8.679 -39.073 1.00 78.12 195 TYR A O 1
ATOM 1588 N N . ARG A 1 196 ? 17.042 10.091 -40.703 1.00 64.56 196 ARG A N 1
ATOM 1589 C CA . ARG A 1 196 ? 17.751 9.078 -41.483 1.00 64.56 196 ARG A CA 1
ATOM 1590 C C . ARG A 1 196 ? 19.012 8.687 -40.717 1.00 64.56 196 ARG A C 1
ATOM 1592 O O . ARG A 1 196 ? 19.672 9.562 -40.171 1.00 64.56 196 ARG A O 1
ATOM 1599 N N . ASP A 1 197 ? 19.315 7.396 -40.687 1.00 67.75 197 ASP A N 1
ATOM 1600 C CA . ASP A 1 197 ? 20.566 6.908 -40.116 1.00 67.75 197 ASP A CA 1
ATOM 1601 C C . ASP A 1 197 ? 21.747 7.526 -40.888 1.00 67.75 197 ASP A C 1
ATOM 1603 O O . ASP A 1 197 ? 21.781 7.463 -42.122 1.00 67.75 197 ASP A O 1
ATOM 1607 N N . ASP A 1 198 ? 22.681 8.155 -40.173 1.00 66.94 198 ASP A N 1
ATOM 1608 C CA . ASP A 1 198 ? 23.919 8.700 -40.747 1.00 66.94 198 ASP A CA 1
ATOM 1609 C C . ASP A 1 198 ? 24.930 7.579 -41.055 1.00 66.94 198 ASP A C 1
ATOM 1611 O O . ASP A 1 198 ? 26.003 7.829 -41.613 1.00 66.94 198 ASP A O 1
ATOM 1615 N N . TRP A 1 199 ? 24.590 6.327 -40.724 1.00 70.94 199 TRP A N 1
ATOM 1616 C CA . TRP A 1 199 ? 25.381 5.157 -41.067 1.00 70.94 199 TRP A CA 1
ATOM 1617 C C . TRP A 1 199 ? 25.506 4.997 -42.590 1.00 70.94 199 TRP A C 1
ATOM 1619 O O . TRP A 1 199 ? 24.588 4.567 -43.290 1.00 70.94 199 TRP A O 1
ATOM 1629 N N . GLN A 1 200 ? 26.708 5.271 -43.099 1.00 66.19 200 GLN A N 1
ATOM 1630 C CA . GLN A 1 200 ? 27.136 4.909 -44.449 1.00 66.19 200 GLN A CA 1
ATOM 1631 C C . GLN A 1 200 ? 28.100 3.714 -44.385 1.00 66.19 200 GLN A C 1
ATOM 1633 O O . GLN A 1 200 ? 29.301 3.910 -44.188 1.00 66.19 200 GLN A O 1
ATOM 1638 N N . PRO A 1 201 ? 27.617 2.458 -44.486 1.00 66.81 201 PRO A N 1
ATOM 1639 C CA . PRO A 1 201 ? 28.510 1.309 -44.458 1.00 66.81 201 PRO A CA 1
ATOM 1640 C C . PRO A 1 201 ? 29.405 1.329 -45.701 1.00 66.81 201 PRO A C 1
ATOM 1642 O O . PRO A 1 201 ? 28.921 1.282 -46.832 1.00 66.81 201 PRO A O 1
ATOM 1645 N N . VAL A 1 202 ? 30.723 1.379 -45.499 1.00 71.62 202 VAL A N 1
ATOM 1646 C CA . VAL A 1 202 ? 31.693 1.189 -46.582 1.00 71.62 202 VAL A CA 1
ATOM 1647 C C . VAL A 1 202 ? 31.754 -0.306 -46.883 1.00 71.62 202 VAL A C 1
ATOM 1649 O O . VAL A 1 202 ? 32.425 -1.063 -46.183 1.00 71.62 202 VAL A O 1
ATOM 1652 N N . VAL A 1 203 ? 31.019 -0.741 -47.906 1.00 62.81 203 VAL A N 1
ATOM 1653 C CA . VAL A 1 203 ? 31.061 -2.127 -48.383 1.00 62.81 203 VAL A CA 1
ATOM 1654 C C . VAL A 1 203 ? 32.407 -2.350 -49.073 1.00 62.81 203 VAL A C 1
ATOM 1656 O O . VAL A 1 203 ? 32.679 -1.766 -50.120 1.00 62.81 203 VAL A O 1
ATOM 1659 N N . LYS A 1 204 ? 33.271 -3.171 -48.470 1.00 61.56 204 LYS A N 1
ATOM 1660 C CA . LYS A 1 204 ? 34.473 -3.690 -49.132 1.00 61.56 204 LYS A CA 1
ATOM 1661 C C . LYS A 1 204 ? 34.128 -5.037 -49.757 1.00 61.56 204 LYS A C 1
ATOM 1663 O O . LYS A 1 204 ? 33.659 -5.925 -49.054 1.00 61.56 204 LYS A O 1
ATOM 1668 N N . GLU A 1 205 ? 34.364 -5.183 -51.059 1.00 58.69 205 GLU A N 1
ATOM 1669 C CA . GLU A 1 205 ? 34.230 -6.463 -51.762 1.00 58.69 205 GLU A CA 1
ATOM 1670 C C . GLU A 1 205 ? 35.360 -7.416 -51.334 1.00 58.69 205 GLU A C 1
ATOM 1672 O O . GLU A 1 205 ? 36.394 -7.533 -51.989 1.00 58.69 205 GLU A O 1
ATOM 1677 N N . GLU A 1 206 ? 35.183 -8.095 -50.204 1.00 64.69 206 GLU A N 1
ATOM 1678 C CA . GLU A 1 206 ? 35.975 -9.267 -49.830 1.00 64.69 206 GLU A CA 1
ATOM 1679 C C . GLU A 1 206 ? 35.070 -10.502 -49.739 1.00 64.69 206 GLU A C 1
ATOM 1681 O O . GLU A 1 206 ? 33.850 -10.398 -49.666 1.00 64.69 206 GLU A O 1
ATOM 1686 N N . LYS A 1 207 ? 35.669 -11.702 -49.746 1.00 54.44 207 LYS A N 1
ATOM 1687 C CA . LYS A 1 207 ? 34.989 -13.017 -49.787 1.00 54.44 207 LYS A CA 1
ATOM 1688 C C . LYS A 1 207 ? 33.967 -13.253 -48.649 1.00 54.44 207 LYS A C 1
ATOM 1690 O O . LYS A 1 207 ? 33.247 -14.249 -48.689 1.00 54.44 207 LYS A O 1
ATOM 1695 N N . TYR A 1 208 ? 33.911 -12.366 -47.656 1.00 59.03 208 TYR A N 1
ATOM 1696 C CA . TYR A 1 208 ? 32.965 -12.379 -46.546 1.00 59.03 208 TYR A CA 1
ATOM 1697 C C . TYR A 1 208 ? 32.437 -10.964 -46.286 1.00 59.03 208 TYR A C 1
ATOM 1699 O O . TYR A 1 208 ? 33.232 -10.036 -46.122 1.00 59.03 208 TYR A O 1
ATOM 1707 N N . ASP A 1 209 ? 31.114 -10.827 -46.171 1.00 54.47 209 ASP A N 1
ATOM 1708 C CA . ASP A 1 209 ? 30.437 -9.569 -45.838 1.00 54.47 209 ASP A CA 1
ATOM 1709 C C . ASP A 1 209 ? 30.789 -9.134 -44.405 1.00 54.47 209 ASP A C 1
ATOM 1711 O O . ASP A 1 209 ? 30.115 -9.486 -43.434 1.00 54.47 209 ASP A O 1
ATOM 1715 N N . THR A 1 210 ? 31.885 -8.388 -44.256 1.00 54.53 210 THR A N 1
ATOM 1716 C CA . THR A 1 210 ? 32.331 -7.861 -42.963 1.00 54.53 210 THR A CA 1
ATOM 1717 C C . THR A 1 210 ? 32.017 -6.372 -42.894 1.00 54.53 210 THR A C 1
ATOM 1719 O O . THR A 1 210 ? 32.712 -5.543 -43.479 1.00 54.53 210 THR A O 1
ATOM 1722 N N . TYR A 1 211 ? 30.963 -6.022 -42.160 1.00 59.03 211 TYR A N 1
ATOM 1723 C CA . TYR A 1 211 ? 30.593 -4.631 -41.907 1.00 59.03 211 TYR A CA 1
ATOM 1724 C C . TYR A 1 211 ? 31.467 -4.073 -40.775 1.00 59.03 211 TYR A C 1
ATOM 1726 O O . TYR A 1 211 ? 31.173 -4.269 -39.597 1.00 59.03 211 TYR A O 1
ATOM 1734 N N . THR A 1 212 ? 32.570 -3.403 -41.111 1.00 59.12 212 THR A N 1
ATOM 1735 C CA . THR A 1 212 ? 33.407 -2.698 -40.125 1.00 59.12 212 THR A CA 1
ATOM 1736 C C . THR A 1 212 ? 33.106 -1.208 -40.114 1.00 59.12 212 THR A C 1
ATOM 1738 O O . THR A 1 212 ? 33.071 -0.578 -41.170 1.00 59.12 212 THR A O 1
ATOM 1741 N N . ASN A 1 213 ? 32.951 -0.639 -38.919 1.00 49.34 213 ASN A N 1
ATOM 1742 C CA . ASN A 1 213 ? 32.793 0.796 -38.731 1.00 49.34 213 ASN A CA 1
ATOM 1743 C C . ASN A 1 213 ? 34.158 1.495 -38.889 1.00 49.34 213 ASN A C 1
ATOM 1745 O O . ASN A 1 213 ? 35.107 1.165 -38.177 1.00 49.34 213 ASN A O 1
ATOM 1749 N N . LEU A 1 214 ? 34.270 2.420 -39.844 1.00 48.72 214 LEU A N 1
ATOM 1750 C CA . LEU A 1 214 ? 35.446 3.271 -40.049 1.00 48.72 214 LEU A CA 1
ATOM 1751 C C . LEU A 1 214 ? 35.006 4.734 -39.957 1.00 48.72 214 LEU A C 1
ATOM 1753 O O . LEU A 1 214 ? 34.900 5.381 -40.990 1.00 48.72 214 LEU A O 1
ATOM 1757 N N . THR A 1 215 ? 34.705 5.192 -38.738 1.00 42.69 215 THR A N 1
ATOM 1758 C CA . THR A 1 215 ? 35.100 6.472 -38.098 1.00 42.69 215 THR A CA 1
ATOM 1759 C C . THR A 1 215 ? 34.235 6.725 -36.878 1.00 42.69 215 THR A C 1
ATOM 1761 O O . THR A 1 215 ? 32.998 6.634 -37.016 1.00 42.69 215 THR A O 1
#

Radius of gyration: 24.56 Å; chains: 1; bounding box: 58×45×78 Å

Sequence (215 aa):
MSWLYKNRNLSCFIVLFFLIFLIHKCLGYQLKLIYVFSAFAFFLFLAATSKRIYLFLLVFLSLVGMLYTPIGLNYGYPDVNAVGSLIYTNSNETAEYISGLSVSTYLTAIAILVLMIFALKLNITLSSKSKKWLFSLFFISTFWSPAKGYIKSGFEDSSALVDTSLPEIRFFSDVYQSYQKVMSENNRFAQIIKYRDDWQPVVKEEKYDTYTNLT